Protein AF-A0A971YN07-F1 (afdb_monomer_lite)

Secondary structure (DSSP, 8-state):
--------------------------------EEE-HHHHHHHHHHH-HHHHHHHHHHHHHHHHHHHHHHHHHHHHHHHHHHHHTT-----SSHHHHHHHHHHHHHHHHHHHHHHHHHHHHHHHHHHHHHHHHHHHHHHHHHHHHHHHHHHHHHHHHHHHHHHHHTTSS-HHHHHHHHHHHHHHHHHHHHHHHHHHHHHHHHHHHHT--TT--EEEPPPP-------HHHHHHHHHHH-HHHHHHHHHHHHHHHHHHHHHHHS-TTSHHHHHHHHHHHHHHHHHHHHHHHHHHHHHHHHHHHHHHHHHHHHHHHHHHHHHHT-

pLDDT: mean 87.94, std 18.14, range [26.95, 98.69]

Sequence (323 aa):
MQRSKRFLTVLMLVIFVASVF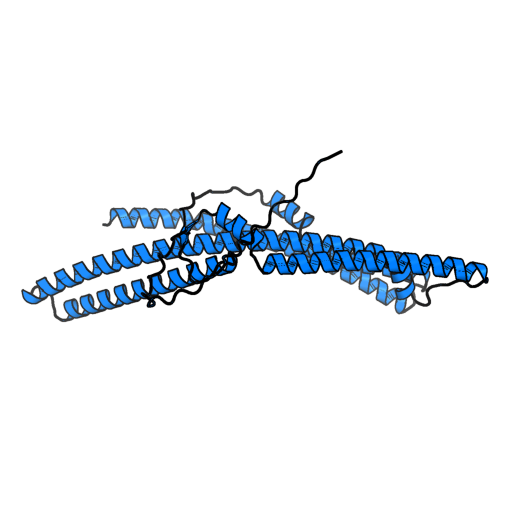PVQAAAAEVEIIELTLEECLELAQENSPRLKLAAVSLDQAKLGLKEAKSGKRKLDEAKEEAKEFGVSIRASSVDEAFLMDHSVWMAEEQLALAQASFDLAGEGVRLAVIMAYQDLLKAEADLAAARAAEAETAELQRVTKAQARVGMASPVQELQADTALAQARAGRLAAESNREAKRLGLLKELGLDLSTEVRLAPLPVEVVEFDLEQLVQDALGKSVEIRAVAFQQEIAARKFDITKRWYPEITYQYKGAEYEALTKELELTDMRIKVETGVRSSYNQLLAALEQLSPAERAVEQAEEAQ

Foldseek 3Di:
DDDDDDDDDPPDDDDDDDDDDDDPPDPPPQPAAEDELVNLLVLLCVQPPLLVVLVVQLVVLVVQLVVLVVVLVVVVVVQVVCVVVVHGDDDPDLVSNCCNVCSNVLSVLSSVLSVLVSVVSSVVLSVQLVVLQVQLVVLVVQLVVLVVQLVVLVVVLVVLVVCVVVVNHDPVSNVVSVVSNVVSVVSNVVSVVSSLVSLQSNCNSSNHDSSRHYDYDDDDDDDDDDDLVVVLVCQLVSPSQLSVLVSQLVSLVVSLVSQVVVDPCPDPSNVVSVVSNVVSVVVSVVSSVVSSVVSVVVVVVVVVVVVVVVVVVVVVVVVVVVD

Structure (mmCIF, N/CA/C/O backbone):
data_AF-A0A971YN07-F1
#
_entry.id   AF-A0A971YN07-F1
#
loop_
_atom_site.group_PDB
_atom_site.id
_atom_site.type_symbol
_atom_site.label_atom_id
_atom_site.label_alt_id
_atom_site.label_comp_id
_atom_site.label_asym_id
_atom_site.label_entity_id
_atom_site.label_seq_id
_atom_site.pdbx_PDB_ins_code
_atom_site.Cartn_x
_atom_site.Cartn_y
_atom_site.Cartn_z
_atom_site.occupancy
_atom_site.B_iso_or_equiv
_atom_site.auth_seq_id
_atom_site.auth_comp_id
_atom_site.auth_asym_id
_atom_site.auth_atom_id
_atom_site.pdbx_PDB_model_num
ATOM 1 N N . MET A 1 1 ? -23.274 -20.816 -34.910 1.00 36.94 1 MET A N 1
ATOM 2 C CA . MET A 1 1 ? -22.491 -20.990 -33.662 1.00 36.94 1 MET A CA 1
ATOM 3 C C . MET A 1 1 ? -22.282 -19.606 -33.058 1.00 36.94 1 MET A C 1
ATOM 5 O O . MET A 1 1 ? -21.382 -18.913 -33.487 1.00 36.94 1 MET A O 1
ATOM 9 N N . GLN A 1 2 ? -23.178 -18.999 -32.279 1.00 37.59 2 GLN A N 1
ATOM 10 C CA . GLN A 1 2 ? -23.883 -19.432 -31.065 1.00 37.59 2 GLN A CA 1
ATOM 11 C C . GLN A 1 2 ? -22.928 -19.790 -29.912 1.00 37.59 2 GLN A C 1
ATOM 13 O O . GLN A 1 2 ? -22.582 -20.952 -29.743 1.00 37.59 2 GLN A O 1
ATOM 18 N N . ARG A 1 3 ? -22.536 -18.793 -29.106 1.00 32.44 3 ARG A N 1
ATOM 19 C CA . ARG A 1 3 ? -23.004 -18.645 -27.713 1.00 32.44 3 ARG A CA 1
ATOM 20 C C . ARG A 1 3 ? -22.491 -17.342 -27.086 1.00 32.44 3 ARG A C 1
ATOM 22 O O . ARG A 1 3 ? -21.305 -17.129 -26.892 1.00 32.44 3 ARG A O 1
ATOM 29 N N . SER A 1 4 ? -23.460 -16.490 -26.786 1.00 33.75 4 SER A N 1
ATOM 30 C CA . SER A 1 4 ? -23.415 -15.279 -25.977 1.00 33.75 4 SER A CA 1
ATOM 31 C C . SER A 1 4 ? -23.275 -15.589 -24.486 1.00 33.75 4 SER A C 1
ATOM 33 O O . SER A 1 4 ? -23.979 -16.472 -23.996 1.00 33.75 4 SER A O 1
ATOM 35 N N . LYS A 1 5 ? -22.528 -14.763 -23.750 1.00 34.97 5 LYS A N 1
ATOM 36 C CA . LYS A 1 5 ? -22.870 -14.378 -22.372 1.00 34.97 5 LYS A CA 1
ATOM 37 C C . LYS A 1 5 ? -22.562 -12.889 -22.199 1.00 34.97 5 LYS A C 1
ATOM 39 O O . LYS A 1 5 ? -21.422 -12.498 -21.999 1.00 34.97 5 LYS A O 1
ATOM 44 N N . ARG A 1 6 ? -23.598 -12.066 -22.376 1.00 34.50 6 ARG A N 1
ATOM 45 C CA . ARG A 1 6 ? -23.640 -10.665 -21.949 1.00 34.50 6 ARG A CA 1
ATOM 46 C C . ARG A 1 6 ? -24.163 -10.692 -20.517 1.00 34.50 6 ARG A C 1
ATOM 48 O O . ARG A 1 6 ? -25.286 -11.152 -20.324 1.00 34.50 6 ARG A O 1
ATOM 55 N N . PHE A 1 7 ? -23.348 -10.292 -19.544 1.00 30.27 7 PHE A N 1
ATOM 56 C CA . PHE A 1 7 ? -23.828 -10.089 -18.180 1.00 30.27 7 PHE A CA 1
ATOM 57 C C . PHE A 1 7 ? -24.471 -8.708 -18.080 1.00 30.27 7 PHE A C 1
ATOM 59 O O . PHE A 1 7 ? -24.011 -7.730 -18.667 1.00 30.27 7 PHE A O 1
ATOM 66 N N . LEU A 1 8 ? -25.632 -8.727 -17.448 1.00 27.73 8 LEU A N 1
ATOM 67 C CA . LEU A 1 8 ? -26.723 -7.784 -17.558 1.00 27.73 8 LEU A CA 1
ATOM 68 C C . LEU A 1 8 ? -26.501 -6.632 -16.574 1.00 27.73 8 LEU A C 1
ATOM 70 O O . LEU A 1 8 ? -26.540 -6.830 -15.366 1.00 27.73 8 LEU A O 1
ATOM 74 N N . THR A 1 9 ? -26.277 -5.432 -17.097 1.00 30.34 9 THR A N 1
ATOM 75 C CA . THR A 1 9 ? -26.323 -4.177 -16.341 1.00 30.34 9 THR A CA 1
ATOM 76 C C . THR A 1 9 ? -27.786 -3.903 -15.995 1.00 30.34 9 THR A C 1
ATOM 78 O O . THR A 1 9 ? -28.583 -3.592 -16.881 1.00 30.34 9 THR A O 1
ATOM 81 N N . VAL A 1 10 ? -28.175 -4.055 -14.729 1.00 30.23 10 VAL A N 1
ATOM 82 C CA . VAL A 1 10 ? -29.516 -3.669 -14.269 1.00 30.23 10 VAL A CA 1
ATOM 83 C C . VAL A 1 10 ? -29.485 -2.181 -13.923 1.00 30.23 10 VAL A C 1
ATOM 85 O O . VAL A 1 10 ? -29.235 -1.779 -12.796 1.00 30.23 10 VAL A O 1
ATOM 88 N N . LEU A 1 11 ? -29.710 -1.358 -14.946 1.00 31.80 11 LEU A N 1
ATOM 89 C CA . LEU A 1 11 ? -30.086 0.046 -14.815 1.00 31.80 11 LEU A CA 1
ATOM 90 C C . LEU A 1 11 ? -31.618 0.094 -14.739 1.00 31.80 11 LEU A C 1
ATOM 92 O O . LEU A 1 11 ? -32.291 0.023 -15.769 1.00 31.80 11 LEU A O 1
ATOM 96 N N . MET A 1 12 ? -32.185 0.156 -13.533 1.00 26.95 12 MET A N 1
ATOM 97 C CA . MET A 1 12 ? -33.636 0.254 -13.365 1.00 26.95 12 MET A CA 1
ATOM 98 C C . MET A 1 12 ? -34.066 1.729 -13.377 1.00 26.95 12 MET A C 1
ATOM 100 O O . MET A 1 12 ? -33.975 2.443 -12.383 1.00 26.95 12 MET A O 1
ATOM 104 N N . LEU A 1 13 ? -34.508 2.183 -14.551 1.00 32.22 13 LEU A N 1
ATOM 105 C CA . LEU A 1 13 ? -35.144 3.477 -14.790 1.00 32.22 13 LEU A CA 1
ATOM 106 C C . LEU A 1 13 ? -36.590 3.441 -14.261 1.00 32.22 13 LEU A C 1
ATOM 108 O O . LEU A 1 13 ? -37.444 2.778 -14.849 1.00 32.22 13 LEU A O 1
ATOM 112 N N . VAL A 1 14 ? -36.873 4.158 -13.171 1.00 31.25 14 VAL A N 1
ATOM 113 C CA . VAL A 1 14 ? -38.237 4.347 -12.649 1.00 31.25 14 VAL A CA 1
ATOM 114 C C . VAL A 1 14 ? -38.811 5.656 -13.194 1.00 31.25 14 VAL A C 1
ATOM 116 O O . VAL A 1 14 ? -38.274 6.738 -12.974 1.00 31.25 14 VAL A O 1
ATOM 119 N N . ILE A 1 15 ? -39.911 5.538 -13.937 1.00 35.84 15 ILE A N 1
ATOM 120 C CA . ILE A 1 15 ? -40.709 6.644 -14.474 1.00 35.84 15 ILE A CA 1
ATOM 121 C C . ILE A 1 15 ? -41.478 7.300 -13.319 1.00 35.84 15 ILE A C 1
ATOM 123 O O . ILE A 1 15 ? -42.304 6.651 -12.680 1.00 35.84 15 ILE A O 1
ATOM 127 N N . PHE A 1 16 ? -41.233 8.589 -13.071 1.00 28.89 16 PHE A N 1
ATOM 128 C CA . PHE A 1 16 ? -41.937 9.375 -12.054 1.00 28.89 16 PHE A CA 1
ATOM 129 C C . PHE A 1 16 ? -43.175 10.046 -12.671 1.00 28.89 16 PHE A C 1
ATOM 131 O O . PHE A 1 16 ? -43.069 11.037 -13.396 1.00 28.89 16 PHE A O 1
ATOM 138 N N . VAL A 1 17 ? -44.361 9.497 -12.398 1.00 32.88 17 VAL A N 1
ATOM 139 C CA . VAL A 1 17 ? -45.634 10.198 -12.613 1.00 32.88 17 VAL A CA 1
ATOM 140 C C . VAL A 1 17 ? -45.849 11.124 -11.419 1.00 32.88 17 VAL A C 1
ATOM 142 O O . VAL A 1 17 ? -45.911 10.680 -10.276 1.00 32.88 17 VAL A O 1
ATOM 145 N N . ALA A 1 18 ? -45.927 12.425 -11.691 1.00 41.94 18 ALA A N 1
ATOM 146 C CA . ALA A 1 18 ? -46.124 13.455 -10.684 1.00 41.94 18 ALA A CA 1
ATOM 147 C C . ALA A 1 18 ? -47.545 13.398 -10.104 1.00 41.94 18 ALA A C 1
ATOM 149 O O . ALA A 1 18 ? -48.509 13.835 -10.731 1.00 41.94 18 ALA A O 1
ATOM 150 N N . SER A 1 19 ? -47.654 12.922 -8.868 1.00 33.12 19 SER A N 1
ATOM 151 C CA . SER A 1 19 ? -48.799 13.173 -7.994 1.00 33.12 19 SER A CA 1
ATOM 152 C C . SER A 1 19 ? -48.290 13.791 -6.697 1.00 33.12 19 SER A C 1
ATOM 154 O O . SER A 1 19 ? -47.552 13.166 -5.939 1.00 33.12 19 SER A O 1
ATOM 156 N N . VAL A 1 20 ? -48.657 15.056 -6.493 1.00 44.28 20 VAL A N 1
ATOM 157 C CA . VAL A 1 20 ? -48.337 15.857 -5.312 1.00 44.28 20 VAL A CA 1
ATOM 158 C C . VAL A 1 20 ? -49.078 15.266 -4.114 1.00 44.28 20 VAL A C 1
ATOM 160 O O . VAL A 1 20 ? -50.284 15.451 -3.976 1.00 44.28 20 VAL A O 1
ATOM 163 N N . PHE A 1 21 ? -48.345 14.566 -3.253 1.00 33.94 21 PHE A N 1
ATOM 164 C CA . PHE A 1 21 ? -48.780 14.192 -1.911 1.00 33.94 21 PHE A CA 1
ATOM 165 C C . PHE A 1 21 ? -47.822 14.810 -0.883 1.00 33.94 21 PHE A C 1
ATOM 167 O O . PHE A 1 21 ? -46.634 14.969 -1.177 1.00 33.94 21 PHE A O 1
ATOM 174 N N . PRO A 1 22 ? -48.327 15.221 0.293 1.00 38.19 22 PRO A N 1
ATOM 175 C CA . PRO A 1 22 ? -47.526 15.890 1.308 1.00 38.19 22 PRO A CA 1
ATOM 176 C C . PRO A 1 22 ? -46.398 14.972 1.783 1.00 38.19 22 PRO A C 1
ATOM 178 O O . PRO A 1 22 ? -46.619 13.800 2.082 1.00 38.19 22 PRO A O 1
ATOM 181 N N . VAL A 1 23 ? -45.186 15.529 1.839 1.00 38.88 23 VAL A N 1
ATOM 182 C CA . VAL A 1 23 ? -43.980 14.870 2.346 1.00 38.88 23 VAL A CA 1
ATOM 183 C C . VAL A 1 23 ? -44.175 14.591 3.834 1.00 38.88 23 VAL A C 1
ATOM 185 O O . VAL A 1 23 ? -43.902 15.428 4.691 1.00 38.88 23 VAL A O 1
ATOM 188 N N . GLN A 1 24 ? -44.670 13.397 4.137 1.00 37.22 24 GLN A N 1
ATOM 189 C CA . GLN A 1 24 ? -44.378 12.737 5.395 1.00 37.22 24 GLN A CA 1
ATOM 190 C C . GLN A 1 24 ? -42.914 12.306 5.278 1.00 37.22 24 GLN A C 1
ATOM 192 O O . GLN A 1 24 ? -42.580 11.508 4.403 1.00 37.22 24 GLN A O 1
ATOM 197 N N . ALA A 1 25 ? -42.032 12.881 6.095 1.00 40.50 25 ALA A N 1
ATOM 198 C CA . ALA A 1 25 ? -40.669 12.391 6.234 1.00 40.50 25 ALA A CA 1
ATOM 199 C C . ALA A 1 25 ? -40.751 10.949 6.753 1.00 40.50 25 ALA A C 1
ATOM 201 O O . ALA A 1 25 ? -40.904 10.714 7.951 1.00 40.50 25 ALA A O 1
ATOM 202 N N . ALA A 1 26 ? -40.741 9.991 5.828 1.00 32.62 26 ALA A N 1
ATOM 203 C CA . ALA A 1 26 ? -40.482 8.607 6.144 1.00 32.62 26 ALA A CA 1
ATOM 204 C C . ALA A 1 26 ? -39.075 8.587 6.739 1.00 32.62 26 ALA A C 1
ATOM 206 O O . ALA A 1 26 ? -38.108 8.936 6.060 1.00 32.62 26 ALA A O 1
ATOM 207 N N . ALA A 1 27 ? -38.976 8.261 8.026 1.00 36.72 27 ALA A N 1
ATOM 208 C CA . ALA A 1 27 ? -37.726 7.781 8.577 1.00 36.72 27 ALA A CA 1
ATOM 209 C C . ALA A 1 27 ? -37.303 6.630 7.664 1.00 36.72 27 ALA A C 1
ATOM 211 O O . ALA A 1 27 ? -38.026 5.639 7.571 1.00 36.72 27 ALA A O 1
ATOM 212 N N . ALA A 1 28 ? -36.226 6.824 6.902 1.00 39.72 28 ALA A N 1
ATOM 213 C CA . ALA A 1 28 ? -35.628 5.739 6.151 1.00 39.72 28 ALA A CA 1
ATOM 214 C C . ALA A 1 28 ? -35.377 4.625 7.169 1.00 39.72 28 ALA A C 1
ATOM 216 O O . ALA A 1 28 ? -34.691 4.861 8.167 1.00 39.72 28 ALA A O 1
ATOM 217 N N . GLU A 1 29 ? -36.020 3.471 6.989 1.00 43.22 29 GLU A N 1
ATOM 218 C CA . GLU A 1 29 ? -35.652 2.274 7.733 1.00 43.22 29 GLU A CA 1
ATOM 219 C C . GLU A 1 29 ? -34.167 2.077 7.459 1.00 43.22 29 GLU A C 1
ATOM 221 O O . GLU A 1 29 ? -33.760 1.849 6.322 1.00 43.22 29 GLU A O 1
ATOM 226 N N . VAL A 1 30 ? -33.349 2.319 8.482 1.00 51.62 30 VAL A N 1
ATOM 227 C CA . VAL A 1 30 ? -31.907 2.159 8.385 1.00 51.62 30 VAL A CA 1
ATOM 228 C C . VAL A 1 30 ? -31.677 0.662 8.242 1.00 51.62 30 VAL A C 1
ATOM 230 O O . VAL A 1 30 ? -31.743 -0.080 9.221 1.00 51.62 30 VAL A O 1
ATOM 233 N N . GLU A 1 31 ? -31.526 0.214 7.000 1.00 61.34 31 GLU A N 1
ATOM 234 C CA . GLU A 1 31 ? -31.268 -1.176 6.658 1.00 61.34 31 GLU A CA 1
ATOM 235 C C . GLU A 1 31 ? -29.887 -1.537 7.217 1.00 61.34 31 GLU A C 1
ATOM 237 O O . GLU A 1 31 ? -28.860 -1.068 6.731 1.00 61.34 31 GLU A O 1
ATOM 242 N N . ILE A 1 32 ? -29.873 -2.290 8.320 1.00 73.69 32 ILE A N 1
ATOM 243 C CA . ILE A 1 32 ? -28.637 -2.759 8.948 1.00 73.69 32 ILE A CA 1
ATOM 244 C C . ILE A 1 32 ? -28.126 -3.916 8.103 1.00 73.69 32 ILE A C 1
ATOM 246 O O . ILE A 1 32 ? -28.747 -4.979 8.070 1.00 73.69 32 ILE A O 1
ATOM 250 N N . ILE A 1 33 ? -26.988 -3.715 7.449 1.00 81.50 33 ILE A N 1
ATOM 251 C CA . ILE A 1 33 ? -26.350 -4.761 6.655 1.00 81.50 33 ILE A CA 1
ATOM 252 C C . ILE A 1 33 ? -25.436 -5.559 7.587 1.00 81.50 33 ILE A C 1
ATOM 254 O O . ILE A 1 33 ? -24.496 -5.011 8.173 1.00 81.50 33 ILE A O 1
ATOM 258 N N . GLU A 1 34 ? -25.729 -6.849 7.758 1.00 83.75 34 GLU A N 1
ATOM 259 C CA . GLU A 1 34 ? -24.798 -7.776 8.400 1.00 83.75 34 GLU A CA 1
ATOM 260 C C . GLU A 1 34 ? -23.727 -8.163 7.382 1.00 83.75 34 GLU A C 1
ATOM 262 O O . GLU A 1 34 ? -24.051 -8.651 6.304 1.00 83.75 34 GLU A O 1
ATOM 267 N N . LEU A 1 35 ? -22.465 -7.890 7.711 1.00 88.56 35 LEU A N 1
ATOM 268 C CA . LEU A 1 35 ? -21.330 -8.129 6.829 1.00 88.56 35 LEU A CA 1
ATOM 269 C C . LEU A 1 35 ? -20.345 -9.093 7.481 1.00 88.56 35 LEU A C 1
ATOM 271 O O . LEU A 1 35 ? -19.888 -8.893 8.610 1.00 88.56 35 LEU A O 1
ATOM 275 N N . THR A 1 36 ? -19.981 -10.120 6.728 1.00 92.62 36 THR A N 1
ATOM 276 C CA . THR A 1 36 ? -18.834 -10.983 7.001 1.00 92.62 36 THR A CA 1
ATOM 277 C C . THR A 1 36 ? -17.549 -10.365 6.451 1.00 92.62 36 THR A C 1
ATOM 279 O O . THR A 1 36 ? -17.576 -9.443 5.628 1.00 92.62 36 THR A O 1
ATOM 282 N N . LEU A 1 37 ? -16.392 -10.880 6.886 1.00 91.19 37 LEU A N 1
ATOM 283 C CA . LEU A 1 37 ? -15.112 -10.438 6.331 1.00 91.19 37 LEU A CA 1
ATOM 284 C C . LEU A 1 37 ? -15.030 -10.713 4.822 1.00 91.19 37 LEU A C 1
ATOM 286 O O . LEU A 1 37 ? -14.529 -9.867 4.089 1.00 91.19 37 LEU A O 1
ATOM 290 N N . GLU A 1 38 ? -15.536 -11.856 4.354 1.00 91.19 38 GLU A N 1
ATOM 291 C CA . GLU A 1 38 ? -15.487 -12.214 2.932 1.00 91.19 38 GLU A CA 1
ATOM 292 C C . GLU A 1 38 ? -16.285 -11.217 2.080 1.00 91.19 38 GLU A C 1
ATOM 294 O O . GLU A 1 38 ? -15.755 -10.660 1.123 1.00 91.19 38 GLU A O 1
ATOM 299 N N . GLU A 1 39 ? -17.508 -10.879 2.496 1.00 92.69 39 GLU A N 1
ATOM 300 C CA . GLU A 1 39 ? -18.337 -9.879 1.806 1.00 92.69 39 GLU A CA 1
ATOM 301 C C . GLU A 1 39 ? -17.685 -8.489 1.818 1.00 92.69 39 GLU A C 1
ATOM 303 O O . GLU A 1 39 ? -17.734 -7.761 0.827 1.00 92.69 39 GLU A O 1
ATOM 308 N N . CYS A 1 40 ? -17.016 -8.119 2.915 1.00 93.00 40 CYS A N 1
ATOM 309 C CA . CYS A 1 40 ? -16.232 -6.886 2.980 1.00 93.00 40 CYS A CA 1
ATOM 310 C C . CYS A 1 40 ? -15.090 -6.879 1.950 1.00 93.00 40 CYS A C 1
ATOM 312 O O . CYS A 1 40 ? -14.840 -5.864 1.297 1.00 93.00 40 CYS A O 1
ATOM 314 N N . LEU A 1 41 ? -14.391 -8.004 1.788 1.00 94.06 41 LEU A N 1
ATOM 315 C CA . LEU A 1 41 ? -13.310 -8.132 0.813 1.00 94.06 41 LEU A CA 1
ATOM 316 C C . LEU A 1 41 ? -13.825 -8.045 -0.627 1.00 94.06 41 LEU A C 1
ATOM 318 O O . LEU A 1 41 ? -13.226 -7.331 -1.434 1.00 94.06 41 LEU A O 1
ATOM 322 N N . GLU A 1 42 ? -14.941 -8.706 -0.935 1.00 93.44 42 GLU A N 1
ATOM 323 C CA . GLU A 1 42 ? -15.589 -8.634 -2.250 1.00 93.44 42 GLU A CA 1
ATOM 324 C C . GLU A 1 42 ? -16.026 -7.198 -2.579 1.00 93.44 42 GLU A C 1
ATOM 326 O O . GLU A 1 42 ? -15.656 -6.650 -3.621 1.00 93.44 42 GLU A O 1
ATOM 331 N N . LEU A 1 43 ? -16.722 -6.532 -1.650 1.00 92.25 43 LEU A N 1
ATOM 332 C CA . LEU A 1 43 ? -17.161 -5.145 -1.823 1.00 92.25 43 LEU A CA 1
ATOM 333 C C . LEU A 1 43 ? -15.986 -4.194 -2.058 1.00 92.25 43 LEU A C 1
ATOM 335 O O . LEU A 1 43 ? -16.043 -3.342 -2.949 1.00 92.25 43 LEU A O 1
ATOM 339 N N . ALA A 1 44 ? -14.904 -4.339 -1.290 1.00 94.00 44 ALA A N 1
ATOM 340 C CA . ALA A 1 44 ? -13.713 -3.522 -1.468 1.00 94.00 44 ALA A CA 1
ATOM 341 C C . ALA A 1 44 ? -13.019 -3.802 -2.807 1.00 94.00 44 ALA A C 1
ATOM 343 O O . ALA A 1 44 ? -12.531 -2.868 -3.447 1.00 94.00 44 ALA A O 1
ATOM 344 N N . GLN A 1 45 ? -12.994 -5.054 -3.270 1.00 91.69 45 GLN A N 1
ATOM 345 C CA . GLN A 1 45 ? -12.408 -5.403 -4.562 1.00 91.69 45 GLN A CA 1
ATOM 346 C C . GLN A 1 45 ? -13.135 -4.712 -5.727 1.00 91.69 45 GLN A C 1
ATOM 348 O O . GLN A 1 45 ? -12.490 -4.239 -6.666 1.00 91.69 45 GLN A O 1
ATOM 353 N N . GLU A 1 46 ? -14.460 -4.596 -5.646 1.00 90.62 46 GLU A N 1
ATOM 354 C CA . GLU A 1 46 ? -15.276 -3.936 -6.669 1.00 90.62 46 GLU A CA 1
ATOM 355 C C . GLU A 1 46 ? -15.241 -2.404 -6.564 1.00 90.62 46 GLU A C 1
ATOM 357 O O . GLU A 1 46 ? -15.165 -1.681 -7.570 1.00 90.62 46 GLU A O 1
ATOM 362 N N . ASN A 1 47 ? -15.287 -1.877 -5.340 1.00 91.94 47 ASN A N 1
ATOM 363 C CA . ASN A 1 47 ? -15.550 -0.460 -5.120 1.00 91.94 47 ASN A CA 1
ATOM 364 C C . ASN A 1 47 ? -14.305 0.379 -4.838 1.00 91.94 47 ASN A C 1
ATOM 366 O O . ASN A 1 47 ? -14.343 1.584 -5.122 1.00 91.94 47 ASN A O 1
ATOM 370 N N . SER A 1 48 ? -13.202 -0.226 -4.380 1.00 91.88 48 SER A N 1
ATOM 371 C CA . SER A 1 48 ? -12.024 0.499 -3.895 1.00 91.88 48 SER A CA 1
ATOM 372 C C . SER A 1 48 ? -11.468 1.488 -4.930 1.00 91.88 48 SER A C 1
ATOM 374 O O . SER A 1 48 ? -11.009 1.094 -6.012 1.00 91.88 48 SER A O 1
ATOM 376 N N . PRO A 1 49 ? -11.415 2.793 -4.597 1.00 89.31 49 PRO A N 1
ATOM 377 C CA . PRO A 1 49 ? -10.771 3.794 -5.443 1.00 89.31 49 PRO A CA 1
ATOM 378 C C . PRO A 1 49 ? -9.288 3.499 -5.693 1.00 89.31 49 PRO A C 1
ATOM 380 O O . PRO A 1 49 ? -8.771 3.818 -6.763 1.00 89.31 49 PRO A O 1
ATOM 383 N N . ARG A 1 50 ? -8.600 2.862 -4.732 1.00 90.31 50 ARG A N 1
ATOM 384 C CA . ARG A 1 50 ? -7.179 2.499 -4.856 1.00 90.31 50 ARG A CA 1
ATOM 385 C C . ARG A 1 50 ? -6.971 1.464 -5.961 1.00 90.31 50 ARG A C 1
ATOM 387 O O . ARG A 1 50 ? -6.079 1.643 -6.786 1.00 90.31 50 ARG A O 1
ATOM 394 N N . LEU A 1 51 ? -7.825 0.441 -6.023 1.00 94.12 51 LEU A N 1
ATOM 395 C CA . LEU A 1 51 ? -7.786 -0.565 -7.089 1.00 94.12 51 LEU A CA 1
ATOM 396 C C . LEU A 1 51 ? -8.153 0.020 -8.451 1.00 94.12 51 LEU A C 1
ATOM 398 O O . LEU A 1 51 ? -7.487 -0.271 -9.441 1.00 94.12 51 LEU A O 1
ATOM 402 N N . LYS A 1 52 ? -9.155 0.904 -8.505 1.00 93.81 52 LYS A N 1
ATOM 403 C CA . LYS A 1 52 ? -9.526 1.612 -9.742 1.00 93.81 52 LYS A CA 1
ATOM 404 C C . LYS A 1 52 ? -8.366 2.456 -10.279 1.00 93.81 52 LYS A C 1
ATOM 406 O O . LYS A 1 52 ? -8.087 2.413 -11.474 1.00 93.81 52 LYS A O 1
ATOM 411 N N . LEU A 1 53 ? -7.648 3.172 -9.411 1.00 94.38 53 LEU A N 1
ATOM 412 C CA . LEU A 1 53 ? -6.444 3.918 -9.797 1.00 94.38 53 LEU A CA 1
ATOM 413 C C . LEU A 1 53 ? -5.323 2.993 -10.287 1.00 94.38 53 LEU A C 1
ATOM 415 O O . LEU A 1 53 ? -4.711 3.271 -11.317 1.00 94.38 53 LEU A O 1
ATOM 419 N N . ALA A 1 54 ? -5.080 1.878 -9.597 1.00 96.06 54 ALA A N 1
ATOM 420 C CA . ALA A 1 54 ? -4.087 0.898 -10.025 1.00 96.06 54 ALA A CA 1
ATOM 421 C C . ALA A 1 54 ? -4.437 0.280 -11.395 1.00 96.06 54 ALA A C 1
ATOM 423 O O . ALA A 1 54 ? -3.553 0.109 -12.235 1.00 96.06 54 ALA A O 1
ATOM 424 N N . ALA A 1 55 ? -5.722 0.011 -11.656 1.00 97.06 55 ALA A N 1
ATOM 425 C CA . ALA A 1 55 ? -6.202 -0.488 -12.945 1.00 97.06 55 ALA A CA 1
ATOM 426 C C . ALA A 1 55 ? -5.945 0.515 -14.081 1.00 97.06 55 ALA A C 1
ATOM 428 O O . ALA A 1 55 ? -5.492 0.124 -15.157 1.00 97.06 55 ALA A O 1
ATOM 429 N N . VAL A 1 56 ? -6.158 1.813 -13.832 1.00 97.94 56 VAL A N 1
ATOM 430 C CA . VAL A 1 56 ? -5.837 2.872 -14.803 1.00 97.94 56 VAL A CA 1
ATOM 431 C C . VAL A 1 56 ? -4.340 2.896 -15.117 1.00 97.94 56 VAL A C 1
ATOM 433 O O . VAL A 1 56 ? -3.974 2.941 -16.291 1.00 97.94 56 VAL A O 1
ATOM 436 N N . SER A 1 57 ? -3.468 2.812 -14.108 1.00 97.00 57 SER A N 1
ATOM 437 C CA . SER A 1 57 ? -2.011 2.752 -14.314 1.00 97.00 57 SER A CA 1
ATOM 438 C C . SER A 1 57 ? -1.586 1.525 -15.131 1.00 97.00 57 SER A C 1
ATOM 440 O O . SER A 1 57 ? -0.728 1.619 -16.012 1.00 97.00 57 SER A O 1
ATOM 442 N N . LEU A 1 58 ? -2.220 0.374 -14.892 1.00 98.44 58 LEU A N 1
ATOM 443 C CA . LEU A 1 58 ? -2.008 -0.837 -15.682 1.00 98.44 58 LEU A CA 1
ATOM 444 C C . LEU A 1 5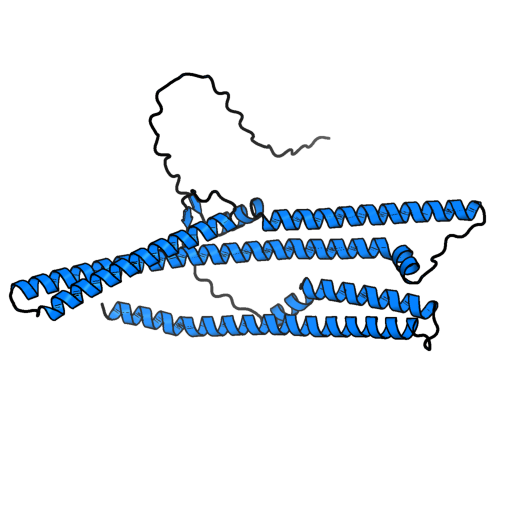8 ? -2.441 -0.642 -17.145 1.00 98.44 58 LEU A C 1
ATOM 446 O O . LEU A 1 58 ? -1.716 -1.020 -18.067 1.00 98.44 58 LEU A O 1
ATOM 450 N N . ASP A 1 59 ? -3.596 -0.025 -17.384 1.00 98.44 59 ASP A N 1
ATOM 451 C CA . ASP A 1 59 ? -4.079 0.252 -18.738 1.00 98.44 59 ASP A CA 1
ATOM 452 C C . ASP A 1 59 ? -3.215 1.284 -19.477 1.00 98.44 59 ASP A C 1
ATOM 454 O O . ASP A 1 59 ? -2.983 1.135 -20.680 1.00 98.44 59 ASP A O 1
ATOM 458 N N . GLN A 1 60 ? -2.657 2.269 -18.768 1.00 98.31 60 GLN A N 1
ATOM 459 C CA . GLN A 1 60 ? -1.649 3.182 -19.315 1.00 98.31 60 GLN A CA 1
ATOM 460 C C . GLN A 1 60 ? -0.392 2.429 -19.762 1.00 98.31 60 GLN A C 1
ATOM 462 O O . GLN A 1 60 ? 0.099 2.667 -20.865 1.00 98.31 60 GLN A O 1
ATOM 467 N N . ALA A 1 61 ? 0.095 1.468 -18.972 1.00 98.44 61 ALA A N 1
ATOM 468 C CA . ALA A 1 61 ? 1.236 0.645 -19.369 1.00 98.44 61 ALA A CA 1
ATOM 469 C C . ALA A 1 61 ? 0.915 -0.245 -20.588 1.00 98.44 61 ALA A C 1
ATOM 471 O O . ALA A 1 61 ? 1.727 -0.361 -21.509 1.00 98.44 61 ALA A O 1
ATOM 472 N N . LYS A 1 62 ? -0.302 -0.810 -20.665 1.00 98.69 62 LYS A N 1
ATOM 473 C CA . LYS A 1 62 ? -0.767 -1.554 -21.855 1.00 98.69 62 LYS A CA 1
ATOM 474 C C . LYS A 1 62 ? -0.813 -0.664 -23.096 1.00 98.69 62 LYS A C 1
ATOM 476 O O . LYS A 1 62 ? -0.482 -1.124 -24.191 1.00 98.69 62 LYS A O 1
ATOM 481 N N . LEU A 1 63 ? -1.259 0.585 -22.950 1.00 98.56 63 LEU A N 1
ATOM 482 C CA . LEU A 1 63 ? -1.262 1.559 -24.038 1.00 98.56 63 LEU A CA 1
ATOM 483 C C . LEU A 1 63 ? 0.169 1.903 -24.466 1.00 98.56 63 LEU A C 1
ATOM 485 O O . LEU A 1 63 ? 0.467 1.802 -25.654 1.00 98.56 63 LEU A O 1
ATOM 489 N N . GLY A 1 64 ? 1.064 2.186 -23.516 1.00 98.25 64 GLY A N 1
ATOM 490 C CA . GLY A 1 64 ? 2.478 2.454 -23.786 1.00 98.25 64 GLY A CA 1
ATOM 491 C C . GLY A 1 64 ? 3.164 1.318 -24.552 1.00 98.25 64 GLY A C 1
ATOM 492 O O . GLY A 1 64 ? 3.909 1.564 -25.499 1.00 98.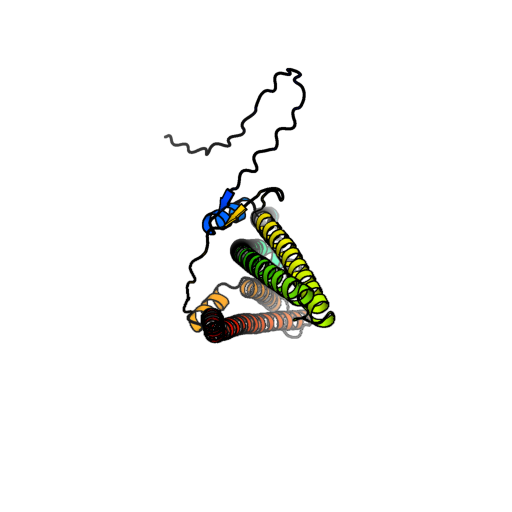25 64 GLY A O 1
ATOM 493 N N . LEU A 1 65 ? 2.833 0.057 -24.250 1.00 98.62 65 LEU A N 1
ATOM 494 C CA . LEU A 1 65 ? 3.309 -1.092 -25.028 1.00 98.62 65 LEU A CA 1
ATOM 495 C C . LEU A 1 65 ? 2.809 -1.084 -26.481 1.00 98.62 65 LEU A C 1
ATOM 497 O O . LEU A 1 65 ? 3.568 -1.389 -27.406 1.00 98.62 65 LEU A O 1
ATOM 501 N N . LYS A 1 66 ? 1.539 -0.737 -26.712 1.00 98.50 66 LYS A N 1
ATOM 502 C CA . LYS A 1 66 ? 0.993 -0.615 -28.075 1.00 98.50 66 LYS A 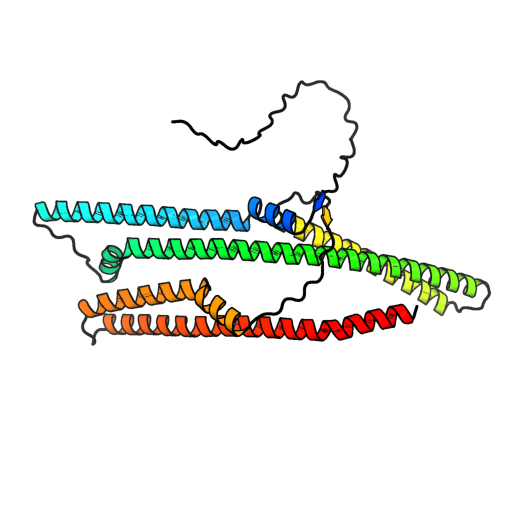CA 1
ATOM 503 C C . LYS A 1 66 ? 1.678 0.513 -28.844 1.00 98.50 66 LYS A C 1
ATOM 505 O O . LYS A 1 66 ? 2.001 0.330 -30.018 1.00 98.50 66 LYS A O 1
ATOM 510 N N . GLU A 1 67 ? 1.922 1.644 -28.190 1.00 98.12 67 GLU A N 1
ATOM 511 C CA . GLU A 1 67 ? 2.632 2.784 -28.771 1.00 98.12 67 GLU A CA 1
ATOM 512 C C . GLU A 1 67 ? 4.074 2.423 -29.128 1.00 98.12 67 GLU A C 1
ATOM 514 O O . GLU A 1 67 ? 4.486 2.665 -30.261 1.00 98.12 67 GLU A O 1
ATOM 519 N N . ALA A 1 68 ? 4.803 1.747 -28.234 1.00 98.06 68 ALA A N 1
ATOM 520 C CA . ALA A 1 68 ? 6.161 1.274 -28.496 1.00 98.06 68 ALA A CA 1
ATOM 521 C C . ALA A 1 68 ? 6.213 0.291 -29.679 1.00 98.06 68 ALA A C 1
ATOM 523 O O . ALA A 1 68 ? 7.039 0.443 -30.579 1.00 98.06 68 ALA A O 1
ATOM 524 N N . LYS A 1 69 ? 5.288 -0.680 -29.741 1.00 98.12 69 LYS A N 1
ATOM 525 C CA . LYS A 1 69 ? 5.193 -1.637 -30.862 1.00 98.12 69 LYS A CA 1
ATOM 526 C C . LYS A 1 69 ? 4.864 -0.945 -32.184 1.00 98.12 69 LYS A C 1
ATOM 528 O O . LYS A 1 69 ? 5.482 -1.241 -33.206 1.00 98.12 69 LYS A O 1
ATOM 533 N N . SER A 1 70 ? 3.924 -0.002 -32.170 1.00 97.88 70 SER A N 1
ATOM 534 C CA . SER A 1 70 ? 3.589 0.803 -33.347 1.00 97.88 70 SER A CA 1
ATOM 535 C C . SER A 1 70 ? 4.761 1.688 -33.782 1.00 97.88 70 SER A C 1
ATOM 537 O O . SER A 1 70 ? 5.024 1.801 -34.977 1.00 97.88 70 SER A O 1
ATOM 539 N N . GLY A 1 71 ? 5.459 2.316 -32.835 1.00 96.56 71 GLY A N 1
ATOM 540 C CA . GLY A 1 71 ? 6.638 3.140 -33.090 1.00 96.56 71 GLY A CA 1
ATOM 541 C C . GLY A 1 71 ? 7.764 2.335 -33.730 1.00 96.56 71 GLY A C 1
ATOM 542 O O . GLY A 1 71 ? 8.285 2.743 -34.765 1.00 96.56 71 GLY A O 1
ATOM 543 N N . LYS A 1 72 ? 8.064 1.146 -33.189 1.00 95.94 72 LYS A N 1
ATOM 544 C CA . LYS A 1 72 ? 9.059 0.230 -33.759 1.00 95.94 72 LYS A CA 1
ATOM 545 C C . LYS A 1 72 ? 8.701 -0.198 -35.182 1.00 95.94 72 LYS A C 1
ATOM 547 O O . LYS A 1 72 ? 9.543 -0.096 -36.063 1.00 95.94 72 LYS A O 1
ATOM 552 N N . ARG A 1 73 ? 7.444 -0.579 -35.439 1.00 96.62 73 ARG A N 1
ATOM 553 C CA . ARG A 1 73 ? 6.995 -0.937 -36.796 1.00 96.62 73 ARG A CA 1
ATOM 554 C C . ARG A 1 73 ? 7.206 0.208 -37.792 1.00 96.62 73 ARG A C 1
ATOM 556 O O . ARG A 1 73 ? 7.766 -0.021 -38.854 1.00 96.62 73 ARG A O 1
ATOM 563 N N . LYS A 1 74 ? 6.801 1.434 -37.437 1.00 96.12 74 LYS A N 1
ATOM 564 C CA . LYS A 1 74 ? 7.003 2.618 -38.292 1.00 96.12 74 LYS A CA 1
ATOM 565 C C . LYS A 1 74 ? 8.484 2.896 -38.551 1.00 96.12 74 LYS A C 1
ATOM 567 O O . LYS A 1 74 ? 8.850 3.301 -39.647 1.00 96.12 74 LYS A O 1
ATOM 572 N N . LEU A 1 75 ? 9.332 2.698 -37.542 1.00 93.62 75 LEU A N 1
ATOM 573 C CA . LEU A 1 75 ? 10.778 2.845 -37.685 1.00 93.62 75 LEU A CA 1
ATOM 574 C C . LEU A 1 75 ? 11.358 1.799 -38.648 1.00 93.62 75 LEU A C 1
ATOM 576 O O . LEU A 1 75 ? 12.214 2.139 -39.460 1.00 93.62 75 LEU A O 1
ATOM 580 N N . ASP A 1 76 ? 10.907 0.549 -38.558 1.00 93.56 76 ASP A N 1
ATOM 581 C CA . ASP A 1 76 ? 11.356 -0.533 -39.438 1.00 93.56 76 ASP A CA 1
ATOM 582 C C . ASP A 1 76 ? 10.888 -0.310 -40.889 1.00 93.56 76 ASP A C 1
ATOM 584 O O . ASP A 1 76 ? 11.688 -0.451 -41.812 1.00 93.56 76 ASP A O 1
ATOM 588 N N . GLU A 1 77 ? 9.644 0.139 -41.093 1.00 95.31 77 GLU A N 1
ATOM 589 C CA . GLU A 1 77 ? 9.120 0.567 -42.403 1.00 95.31 77 GLU A CA 1
ATOM 590 C C . GLU A 1 77 ? 9.972 1.704 -42.996 1.00 95.31 77 GLU A C 1
ATOM 592 O O . GLU A 1 77 ? 10.474 1.589 -44.113 1.00 95.31 77 GLU A O 1
ATOM 597 N N . ALA A 1 78 ? 10.238 2.759 -42.217 1.00 94.12 78 ALA A N 1
ATOM 598 C CA . ALA A 1 78 ? 11.064 3.884 -42.657 1.00 94.12 78 ALA A CA 1
ATOM 599 C C . ALA A 1 78 ? 12.515 3.480 -42.980 1.00 94.12 78 ALA A C 1
ATOM 601 O O . ALA A 1 78 ? 13.138 4.054 -43.874 1.00 94.12 78 ALA A O 1
ATOM 602 N N . LYS A 1 79 ? 13.077 2.501 -42.258 1.00 93.12 79 LYS A N 1
ATOM 603 C CA . LYS A 1 79 ? 14.416 1.958 -42.538 1.00 93.12 79 LYS A CA 1
ATOM 604 C C . LYS A 1 79 ? 14.463 1.226 -43.874 1.00 93.12 79 LYS A C 1
ATOM 606 O O . LYS A 1 79 ? 15.435 1.411 -44.605 1.00 93.12 79 LYS A O 1
ATOM 611 N N . GLU A 1 80 ? 13.460 0.407 -44.183 1.00 94.00 80 GLU A N 1
ATOM 612 C CA . GLU A 1 80 ? 13.397 -0.294 -45.469 1.00 94.00 80 GLU A CA 1
ATOM 613 C C . GLU A 1 80 ? 13.164 0.688 -46.625 1.00 94.00 80 GLU A C 1
ATOM 615 O O . GLU A 1 80 ? 13.903 0.632 -47.605 1.00 94.00 80 GLU A O 1
ATOM 620 N N . GLU A 1 81 ? 12.266 1.668 -46.477 1.00 94.00 81 GLU A N 1
ATOM 621 C CA . GLU A 1 81 ? 12.074 2.728 -47.481 1.00 94.00 81 GLU A CA 1
ATOM 622 C C . GLU A 1 81 ? 13.367 3.519 -47.730 1.00 94.00 81 GLU A C 1
ATOM 624 O O . GLU A 1 81 ? 13.804 3.673 -48.869 1.00 94.00 81 GLU A O 1
ATOM 629 N N . ALA A 1 82 ? 14.043 3.988 -46.675 1.00 93.19 82 ALA A N 1
ATOM 630 C CA . ALA A 1 82 ? 15.297 4.729 -46.817 1.00 93.19 82 ALA A CA 1
ATOM 631 C C . ALA A 1 82 ? 16.371 3.909 -47.553 1.00 93.19 82 ALA A C 1
ATOM 633 O O . ALA A 1 82 ? 17.115 4.444 -48.381 1.00 93.19 82 ALA A O 1
ATOM 634 N N . LYS A 1 83 ? 16.422 2.600 -47.285 1.00 93.56 83 LYS A N 1
ATOM 635 C CA . LYS A 1 83 ? 17.368 1.666 -47.897 1.00 93.56 83 LYS A CA 1
ATOM 636 C C . LYS A 1 83 ? 17.116 1.480 -49.394 1.00 93.56 83 LYS A C 1
ATOM 638 O O . LYS A 1 83 ? 18.095 1.360 -50.131 1.00 93.56 83 LYS A O 1
ATOM 643 N N . GLU A 1 84 ? 15.865 1.527 -49.859 1.00 93.38 84 GLU A N 1
ATOM 644 C CA . GLU A 1 84 ? 15.540 1.543 -51.297 1.00 93.38 84 GLU A CA 1
ATOM 645 C C . GLU A 1 84 ? 16.139 2.766 -52.012 1.00 93.38 84 GLU A C 1
ATOM 647 O O . GLU A 1 84 ? 16.579 2.665 -53.157 1.00 93.38 84 GLU A O 1
ATOM 652 N N . PHE A 1 85 ? 16.255 3.898 -51.314 1.00 93.50 85 PHE A N 1
ATOM 653 C CA . PHE A 1 85 ? 16.925 5.108 -51.806 1.00 93.50 85 PHE A CA 1
ATOM 654 C C . PHE A 1 85 ? 18.439 5.144 -51.523 1.00 93.50 85 PHE A C 1
ATOM 656 O O . PHE A 1 85 ? 19.086 6.170 -51.733 1.00 93.50 85 PHE A O 1
ATOM 663 N N . GLY A 1 86 ? 19.032 4.043 -51.046 1.00 92.62 86 GLY A N 1
ATOM 664 C CA . GLY A 1 86 ? 20.460 3.960 -50.719 1.00 92.62 86 GLY A CA 1
ATOM 665 C C . GLY A 1 86 ? 20.868 4.715 -49.446 1.00 92.62 86 GLY A C 1
ATOM 666 O O . GLY A 1 86 ? 22.060 4.914 -49.208 1.00 92.62 86 GLY A O 1
ATOM 667 N N . VAL A 1 87 ? 19.906 5.130 -48.618 1.00 93.38 87 VAL A N 1
ATOM 668 C CA . VAL A 1 87 ? 20.129 5.832 -47.347 1.00 93.38 87 VAL A CA 1
ATOM 669 C C . VAL A 1 87 ? 19.958 4.853 -46.185 1.00 93.38 87 VAL A C 1
ATOM 671 O O . VAL A 1 87 ? 18.994 4.100 -46.123 1.00 93.38 87 VAL A O 1
ATOM 674 N N . SER A 1 88 ? 20.877 4.860 -45.216 1.00 87.62 88 SER A N 1
ATOM 675 C CA . SER A 1 88 ? 20.734 4.052 -43.997 1.00 87.62 88 SER A CA 1
ATOM 676 C C . SER A 1 88 ? 20.388 4.923 -42.794 1.00 87.62 88 SER A C 1
ATOM 678 O O . SER A 1 88 ? 21.192 5.776 -42.416 1.00 87.62 88 SER A O 1
ATOM 680 N N . ILE A 1 89 ? 19.253 4.657 -42.147 1.00 88.69 89 ILE A N 1
ATOM 681 C CA . ILE A 1 89 ? 18.915 5.255 -40.849 1.00 88.69 89 ILE A CA 1
ATOM 682 C C . ILE A 1 89 ? 19.714 4.530 -39.763 1.00 88.69 89 ILE A C 1
ATOM 684 O O . ILE A 1 89 ? 19.597 3.314 -39.596 1.00 88.69 89 ILE A O 1
ATOM 688 N N . ARG A 1 90 ? 20.540 5.275 -39.028 1.00 87.00 90 ARG A N 1
ATOM 689 C CA . ARG A 1 90 ? 21.348 4.771 -37.912 1.00 87.00 90 ARG A CA 1
ATOM 690 C C . ARG A 1 90 ? 21.225 5.718 -36.731 1.00 87.00 90 ARG A C 1
ATOM 692 O O . ARG A 1 90 ? 21.066 6.918 -36.933 1.00 87.00 90 ARG A O 1
ATOM 699 N N . ALA A 1 91 ? 21.346 5.166 -35.531 1.00 92.12 91 ALA A N 1
ATOM 700 C CA . ALA A 1 91 ? 21.414 5.958 -34.317 1.00 92.12 91 ALA A CA 1
ATOM 701 C C . ALA A 1 91 ? 22.606 6.925 -34.352 1.00 92.12 91 ALA A C 1
ATOM 703 O O . ALA A 1 91 ? 23.694 6.574 -34.815 1.00 92.12 91 ALA A O 1
ATOM 704 N N . SER A 1 92 ? 22.394 8.124 -33.823 1.00 92.81 92 SER A N 1
ATOM 705 C CA . SER A 1 92 ? 23.396 9.181 -33.670 1.00 92.81 92 SER A CA 1
ATOM 706 C C . SER A 1 92 ? 24.027 9.214 -32.273 1.00 92.81 92 SER A C 1
ATOM 708 O O . SER A 1 92 ? 25.068 9.840 -32.078 1.00 92.81 92 SER A O 1
ATOM 710 N N . SER A 1 93 ? 23.435 8.511 -31.305 1.00 94.81 93 SER A N 1
ATOM 711 C CA . SER A 1 93 ? 23.909 8.416 -29.923 1.00 94.81 93 SER A CA 1
ATOM 712 C C . SER A 1 93 ? 23.644 7.030 -29.328 1.00 94.81 93 SER A C 1
ATOM 714 O O . SER A 1 93 ? 22.831 6.262 -29.847 1.00 94.81 93 SER A O 1
ATOM 716 N N . VAL A 1 94 ? 24.303 6.721 -28.206 1.00 94.56 94 VAL A N 1
ATOM 717 C CA . VAL A 1 94 ? 24.047 5.488 -27.444 1.00 94.56 94 VAL A CA 1
ATOM 718 C C . VAL A 1 94 ? 22.602 5.426 -26.954 1.00 94.56 94 VAL A C 1
ATOM 720 O O . VAL A 1 94 ? 21.988 4.367 -27.035 1.00 94.56 94 VAL A O 1
ATOM 723 N N . ASP A 1 95 ? 22.038 6.544 -26.490 1.00 95.00 95 ASP A N 1
ATOM 724 C CA . ASP A 1 95 ? 20.650 6.579 -26.020 1.00 95.00 95 ASP A CA 1
ATOM 725 C C . ASP A 1 95 ? 19.658 6.322 -27.155 1.00 95.00 95 ASP A C 1
ATOM 727 O O . ASP A 1 95 ? 18.702 5.568 -26.980 1.00 95.00 95 ASP A O 1
ATOM 731 N N . GLU A 1 96 ? 19.898 6.894 -28.337 1.00 94.81 96 GLU A N 1
ATOM 732 C CA . GLU A 1 96 ? 19.070 6.624 -29.512 1.00 94.81 96 GLU A CA 1
ATOM 733 C C . GLU A 1 96 ? 19.196 5.157 -29.943 1.00 94.81 96 GLU A C 1
ATOM 735 O O . GLU A 1 96 ? 18.181 4.500 -30.166 1.00 94.81 96 GLU A O 1
ATOM 740 N N . ALA A 1 97 ? 20.417 4.610 -29.978 1.00 95.31 97 ALA A N 1
ATOM 741 C CA . ALA A 1 97 ? 20.651 3.199 -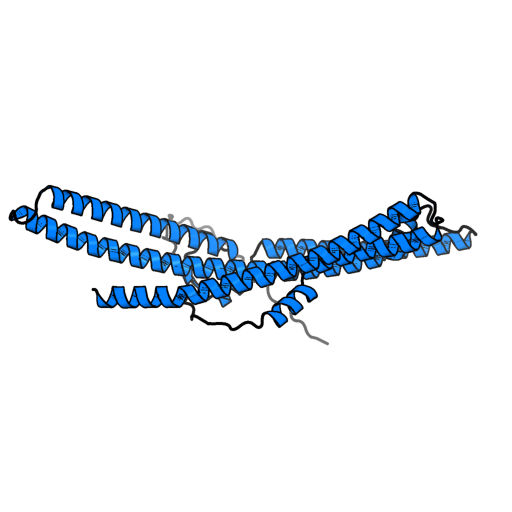30.288 1.00 95.31 97 ALA A CA 1
ATOM 742 C C . ALA A 1 97 ? 19.919 2.281 -29.301 1.00 95.31 97 ALA A C 1
ATOM 744 O O . ALA A 1 97 ? 19.235 1.340 -29.705 1.00 95.31 97 ALA A O 1
ATOM 745 N N . PHE A 1 98 ? 20.000 2.596 -28.007 1.00 96.81 98 PHE A N 1
ATOM 746 C CA . PHE A 1 98 ? 19.289 1.873 -26.966 1.00 96.81 98 PHE A CA 1
ATOM 747 C C . PHE A 1 98 ? 17.775 1.917 -27.191 1.00 96.81 98 PHE A C 1
ATOM 749 O O . PHE A 1 98 ? 17.145 0.865 -27.242 1.00 96.81 98 PHE A O 1
ATOM 756 N N . LEU A 1 99 ? 17.184 3.100 -27.387 1.00 95.06 99 LEU A N 1
ATOM 757 C CA . LEU A 1 99 ? 15.741 3.246 -27.606 1.00 95.06 99 LEU A CA 1
ATOM 758 C C . LEU A 1 99 ? 15.261 2.521 -28.872 1.00 95.06 99 LEU A C 1
ATOM 760 O O . LEU A 1 99 ? 14.217 1.864 -28.843 1.00 95.06 99 LEU A O 1
ATOM 764 N N . MET A 1 100 ? 16.017 2.600 -29.969 1.00 93.12 100 MET A N 1
ATOM 765 C CA . MET A 1 100 ? 15.685 1.908 -31.219 1.00 93.12 100 MET A CA 1
ATOM 766 C C . MET A 1 100 ? 15.615 0.388 -31.026 1.00 93.12 100 MET A C 1
ATOM 768 O O . MET A 1 100 ? 14.677 -0.248 -31.510 1.00 93.12 100 MET A O 1
ATOM 772 N N . ASP A 1 101 ? 16.564 -0.184 -30.285 1.00 93.00 101 ASP A N 1
ATOM 773 C CA . ASP A 1 101 ? 16.661 -1.634 -30.109 1.00 93.00 101 ASP A CA 1
ATOM 774 C C . ASP A 1 101 ? 15.748 -2.156 -28.983 1.00 93.00 101 ASP A C 1
ATOM 776 O O . ASP A 1 101 ? 15.194 -3.255 -29.086 1.00 93.00 101 ASP A O 1
ATOM 780 N N . HIS A 1 102 ? 15.542 -1.356 -27.932 1.00 97.00 102 HIS A N 1
ATOM 781 C CA . HIS A 1 102 ? 14.985 -1.806 -26.653 1.00 97.00 102 HIS A CA 1
ATOM 782 C C . HIS A 1 102 ? 13.649 -1.166 -26.256 1.00 97.00 102 HIS A C 1
ATOM 784 O O . HIS A 1 102 ? 13.070 -1.589 -25.260 1.00 97.00 102 HIS A O 1
ATOM 790 N N . SER A 1 103 ? 13.107 -0.201 -27.008 1.00 96.62 103 SER A N 1
ATOM 791 C CA . SER A 1 103 ? 11.843 0.484 -26.653 1.00 96.62 103 SER A CA 1
ATOM 792 C C . SER A 1 103 ? 10.658 -0.458 -26.409 1.00 96.62 103 SER A C 1
ATOM 794 O O . SER A 1 103 ? 9.879 -0.237 -25.485 1.00 96.62 103 SER A O 1
ATOM 796 N N . VAL A 1 104 ? 10.517 -1.523 -27.205 1.00 98.19 104 VAL A N 1
ATOM 797 C CA . VAL A 1 104 ? 9.442 -2.510 -27.006 1.00 98.19 104 VAL A CA 1
ATOM 798 C C . VAL A 1 104 ? 9.674 -3.334 -25.744 1.00 98.19 104 VAL A C 1
ATOM 800 O O . VAL A 1 104 ? 8.749 -3.463 -24.955 1.00 98.19 104 VAL A O 1
ATOM 803 N N . TRP A 1 105 ? 10.897 -3.825 -25.524 1.00 98.12 105 TRP A N 1
ATOM 804 C CA . TRP A 1 105 ? 11.251 -4.564 -24.306 1.00 98.12 105 TRP A CA 1
ATOM 805 C C . TRP A 1 105 ? 11.013 -3.712 -23.052 1.00 98.12 105 TRP A C 1
ATOM 807 O O . TRP A 1 105 ? 10.361 -4.164 -22.120 1.00 98.12 105 TRP A O 1
ATOM 817 N N . MET A 1 106 ? 11.433 -2.444 -23.075 1.00 98.19 106 MET A N 1
ATOM 818 C CA . MET A 1 106 ? 11.176 -1.487 -21.997 1.00 98.19 106 MET A CA 1
ATOM 819 C C . MET A 1 106 ? 9.688 -1.382 -21.660 1.00 98.19 106 MET A C 1
ATOM 821 O O . MET A 1 106 ? 9.306 -1.379 -20.493 1.00 98.19 106 MET A O 1
ATOM 825 N N . ALA A 1 107 ? 8.840 -1.287 -22.684 1.00 98.50 107 ALA A N 1
ATOM 826 C CA . ALA A 1 107 ? 7.402 -1.186 -22.489 1.00 98.50 107 ALA A CA 1
ATOM 827 C C . ALA A 1 107 ? 6.770 -2.512 -22.021 1.00 98.50 107 ALA A C 1
ATOM 829 O O . ALA A 1 107 ? 5.767 -2.487 -21.311 1.00 98.50 107 ALA A O 1
ATOM 830 N N . GLU A 1 108 ? 7.344 -3.662 -22.393 1.00 98.44 108 GLU A N 1
ATOM 831 C CA . GLU A 1 108 ? 6.928 -4.984 -21.900 1.00 98.44 108 GLU A CA 1
ATOM 832 C C . GLU A 1 108 ? 7.253 -5.146 -20.411 1.00 98.44 108 GLU A C 1
ATOM 834 O O . GLU A 1 108 ? 6.364 -5.494 -19.634 1.00 98.44 108 GLU A O 1
ATOM 839 N N . GLU A 1 109 ? 8.470 -4.797 -19.992 1.00 98.19 109 GLU A N 1
ATOM 840 C CA . GLU A 1 109 ? 8.874 -4.811 -18.581 1.00 98.19 109 GLU A CA 1
ATOM 841 C C . GLU A 1 109 ? 8.080 -3.799 -17.746 1.00 98.19 109 GLU A C 1
ATOM 843 O O . GLU A 1 109 ? 7.612 -4.116 -16.652 1.00 98.19 109 GLU A O 1
ATOM 848 N N . GLN A 1 110 ? 7.830 -2.598 -18.278 1.00 97.75 110 GLN A N 1
ATOM 849 C CA . GLN A 1 110 ? 7.001 -1.602 -17.596 1.00 97.75 110 GLN A CA 1
ATOM 850 C C . GLN A 1 110 ? 5.555 -2.086 -17.409 1.00 97.75 110 GLN A C 1
ATOM 852 O O . GLN A 1 110 ? 4.945 -1.806 -16.375 1.00 97.75 110 GLN A O 1
ATOM 857 N N . LEU A 1 111 ? 5.003 -2.832 -18.374 1.00 98.50 111 LEU A N 1
ATOM 858 C CA . LEU A 1 111 ? 3.700 -3.482 -18.233 1.00 98.50 111 LEU A CA 1
ATOM 859 C C . LEU A 1 111 ? 3.735 -4.594 -17.178 1.00 98.50 111 LEU A C 1
ATOM 861 O O . LEU A 1 111 ? 2.827 -4.670 -16.352 1.00 98.50 111 LEU A O 1
ATOM 865 N N . ALA A 1 112 ? 4.775 -5.428 -17.171 1.00 97.56 112 ALA A N 1
ATOM 866 C CA . ALA A 1 112 ? 4.940 -6.477 -16.167 1.00 97.56 112 ALA A CA 1
ATOM 867 C C . ALA A 1 112 ? 5.079 -5.902 -14.745 1.00 97.56 112 ALA A C 1
ATOM 869 O O . ALA A 1 112 ? 4.529 -6.460 -13.791 1.00 97.56 112 ALA A O 1
ATOM 870 N N . LEU A 1 113 ? 5.771 -4.769 -14.595 1.00 97.69 113 LEU A N 1
ATOM 871 C CA . LEU A 1 113 ? 5.876 -4.048 -13.330 1.00 97.69 113 LEU A CA 1
ATOM 872 C C . LEU A 1 113 ? 4.534 -3.430 -12.918 1.00 97.69 113 LEU A C 1
ATOM 874 O O . LEU A 1 113 ? 4.137 -3.559 -11.761 1.00 97.69 113 LEU A O 1
ATOM 878 N N . ALA A 1 114 ? 3.810 -2.816 -13.860 1.00 98.00 114 ALA A N 1
ATOM 879 C CA . ALA A 1 114 ? 2.485 -2.257 -13.602 1.00 98.00 114 ALA A CA 1
ATOM 880 C C . ALA A 1 114 ? 1.469 -3.335 -13.189 1.00 98.00 114 ALA A C 1
ATOM 882 O O . ALA A 1 114 ? 0.659 -3.089 -12.299 1.00 98.00 114 ALA A O 1
ATOM 883 N N . GLN A 1 115 ? 1.541 -4.536 -13.775 1.00 97.88 115 GLN A N 1
ATOM 884 C CA . GLN A 1 115 ? 0.720 -5.676 -13.357 1.00 97.88 115 GLN A CA 1
ATOM 885 C C . GLN A 1 115 ? 1.049 -6.093 -11.922 1.00 97.88 115 GLN A C 1
ATOM 887 O O . GLN A 1 115 ? 0.149 -6.190 -11.098 1.00 97.88 115 GLN A O 1
ATOM 892 N N . ALA A 1 116 ? 2.332 -6.254 -11.592 1.00 96.56 116 ALA A N 1
ATOM 893 C CA . ALA A 1 116 ? 2.731 -6.615 -10.233 1.00 96.56 116 ALA A CA 1
ATOM 894 C C . ALA A 1 116 ? 2.348 -5.535 -9.203 1.00 96.56 116 ALA A C 1
ATOM 896 O O . ALA A 1 116 ? 1.948 -5.855 -8.089 1.00 96.56 116 ALA A O 1
ATOM 897 N N . SER A 1 117 ? 2.416 -4.253 -9.580 1.00 96.69 117 SER A N 1
ATOM 898 C CA . SER A 1 117 ? 1.921 -3.147 -8.749 1.00 96.69 117 SER A CA 1
ATOM 899 C C . SER A 1 117 ? 0.400 -3.165 -8.577 1.00 96.69 117 SER A C 1
ATOM 901 O O . SER A 1 117 ? -0.086 -2.812 -7.506 1.00 96.69 117 SER A O 1
ATOM 903 N N . PHE A 1 118 ? -0.357 -3.572 -9.601 1.00 97.44 118 PHE A N 1
ATOM 904 C CA . PHE A 1 118 ? -1.805 -3.764 -9.496 1.00 97.44 118 PHE A CA 1
ATOM 905 C C . PHE A 1 118 ? -2.147 -4.899 -8.525 1.00 97.44 118 PHE A C 1
ATOM 907 O O . PHE A 1 118 ? -2.974 -4.706 -7.635 1.00 97.44 118 PHE A O 1
ATOM 914 N N . ASP A 1 119 ? -1.457 -6.034 -8.639 1.00 95.81 119 ASP A N 1
ATOM 915 C CA . ASP A 1 119 ? -1.651 -7.180 -7.748 1.00 95.81 119 ASP A CA 1
ATOM 916 C C . ASP A 1 119 ? -1.307 -6.802 -6.291 1.00 95.81 119 ASP A C 1
ATOM 918 O O . ASP A 1 119 ? -2.103 -7.032 -5.380 1.00 95.81 119 ASP A O 1
ATOM 922 N N . LEU A 1 120 ? -0.181 -6.106 -6.073 1.00 95.50 120 LEU A N 1
ATOM 923 C CA . LEU A 1 120 ? 0.217 -5.586 -4.757 1.00 95.50 120 LEU A CA 1
ATOM 924 C C . LEU A 1 120 ? -0.797 -4.579 -4.189 1.00 95.50 120 LEU A C 1
ATOM 926 O O . LEU A 1 120 ? -1.050 -4.564 -2.984 1.00 95.50 120 LEU A O 1
ATOM 930 N N . ALA A 1 121 ? -1.398 -3.737 -5.034 1.00 96.19 121 ALA A N 1
ATOM 931 C CA . ALA A 1 121 ? -2.460 -2.834 -4.602 1.00 96.19 121 ALA A CA 1
ATOM 932 C C . ALA A 1 121 ? -3.701 -3.606 -4.122 1.00 96.19 121 ALA A C 1
ATOM 934 O O . ALA A 1 121 ? -4.331 -3.176 -3.156 1.00 96.19 121 ALA A O 1
ATOM 935 N N . GLY A 1 122 ? -4.021 -4.743 -4.748 1.00 96.00 122 GLY A N 1
ATOM 936 C CA . GLY A 1 122 ? -5.086 -5.648 -4.309 1.00 96.00 122 GLY A CA 1
ATOM 937 C C . GLY A 1 122 ? -4.821 -6.251 -2.936 1.00 96.00 122 GLY A C 1
ATOM 938 O O . GLY A 1 122 ? -5.662 -6.116 -2.048 1.00 96.00 122 GLY A O 1
ATOM 939 N N . GLU A 1 123 ? -3.631 -6.812 -2.722 1.00 94.94 123 GLU A N 1
ATOM 940 C CA . GLU A 1 123 ? -3.216 -7.317 -1.404 1.00 94.94 123 GLU A CA 1
ATOM 941 C C . GLU A 1 123 ? -3.235 -6.209 -0.337 1.00 94.94 123 GLU A C 1
ATOM 943 O O . GLU A 1 123 ? -3.701 -6.407 0.786 1.00 94.94 123 GLU A O 1
ATOM 948 N N . GLY A 1 124 ? -2.806 -4.996 -0.700 1.00 95.38 124 GLY A N 1
ATOM 949 C CA . GLY A 1 124 ? -2.845 -3.834 0.187 1.00 95.38 124 GLY A CA 1
ATOM 950 C C . GLY A 1 124 ? -4.263 -3.393 0.570 1.00 95.38 124 GLY A C 1
ATOM 951 O O . GLY A 1 124 ? -4.480 -2.974 1.707 1.00 95.38 124 GLY A O 1
ATOM 952 N N . VAL A 1 125 ? -5.232 -3.485 -0.348 1.00 95.94 125 VAL A N 1
ATOM 953 C CA . VAL A 1 125 ? -6.653 -3.234 -0.043 1.00 95.94 125 VAL A CA 1
ATOM 954 C C . VAL A 1 125 ? -7.212 -4.343 0.844 1.00 95.94 125 VAL A C 1
ATOM 956 O O . VAL A 1 125 ? -7.848 -4.035 1.849 1.00 95.94 125 VAL A O 1
ATOM 959 N N . ARG A 1 126 ? -6.911 -5.612 0.543 1.00 95.81 126 ARG A N 1
ATOM 960 C CA . ARG A 1 126 ? -7.316 -6.759 1.369 1.00 95.81 126 ARG A CA 1
ATOM 961 C C . ARG A 1 126 ? -6.861 -6.592 2.819 1.00 95.81 126 ARG A C 1
ATOM 963 O O . ARG A 1 126 ? -7.672 -6.708 3.736 1.00 95.81 126 ARG A O 1
ATOM 970 N N . LEU A 1 127 ? -5.585 -6.269 3.029 1.00 94.19 127 LEU A N 1
ATOM 971 C CA . LEU A 1 127 ? -5.032 -6.037 4.363 1.00 94.19 127 LEU A CA 1
ATOM 972 C C . LEU A 1 127 ? -5.716 -4.859 5.073 1.00 94.19 127 LEU A C 1
ATOM 974 O O . LEU A 1 127 ? -6.075 -4.982 6.241 1.00 94.19 127 LEU A O 1
ATOM 978 N N . ALA A 1 128 ? -5.931 -3.738 4.376 1.00 95.69 128 ALA A N 1
ATOM 979 C CA . ALA A 1 128 ? -6.588 -2.565 4.954 1.00 95.69 128 ALA A CA 1
ATOM 980 C C . ALA A 1 128 ? -8.021 -2.868 5.423 1.00 95.69 128 ALA A C 1
ATOM 982 O O . ALA A 1 128 ? -8.411 -2.439 6.508 1.00 95.69 128 ALA A O 1
ATOM 983 N N . VAL A 1 129 ? -8.777 -3.651 4.648 1.00 95.88 129 VAL A N 1
ATOM 984 C CA . VAL A 1 129 ? -10.133 -4.084 5.014 1.00 95.88 129 VAL A CA 1
ATOM 985 C C . VAL A 1 129 ? -10.105 -5.005 6.228 1.00 95.88 129 VAL A C 1
ATOM 987 O O . VAL A 1 129 ? -10.864 -4.772 7.163 1.00 95.88 129 VAL A O 1
ATOM 990 N N . ILE A 1 130 ? -9.208 -5.998 6.263 1.00 94.38 130 ILE A N 1
ATOM 991 C CA . ILE A 1 130 ? -9.053 -6.894 7.424 1.00 94.38 130 ILE A CA 1
ATOM 992 C C . ILE A 1 130 ? -8.753 -6.085 8.690 1.00 94.38 130 ILE A C 1
ATOM 994 O O . ILE A 1 130 ? -9.400 -6.285 9.718 1.00 94.38 130 ILE A O 1
ATOM 998 N N . MET A 1 131 ? -7.813 -5.139 8.612 1.00 94.62 131 MET A N 1
ATOM 999 C CA . MET A 1 131 ? -7.467 -4.272 9.739 1.00 94.62 131 MET A CA 1
ATOM 1000 C C . MET A 1 131 ? -8.653 -3.408 10.179 1.00 94.62 131 MET A C 1
ATOM 1002 O O . MET A 1 131 ? -8.950 -3.350 11.367 1.00 94.62 131 MET A O 1
ATOM 1006 N N . ALA A 1 132 ? -9.359 -2.764 9.243 1.00 95.88 132 ALA A N 1
ATOM 1007 C CA . ALA A 1 132 ? -10.517 -1.926 9.556 1.00 95.88 132 ALA A CA 1
ATOM 1008 C C . ALA A 1 132 ? -11.676 -2.734 10.167 1.00 95.88 132 ALA A C 1
ATOM 1010 O O . ALA A 1 132 ? -12.347 -2.261 11.084 1.00 95.88 132 ALA A O 1
ATOM 1011 N N . TYR A 1 133 ? -11.880 -3.963 9.688 1.00 95.62 133 TYR A N 1
ATOM 1012 C CA . TYR A 1 133 ? -12.868 -4.898 10.214 1.00 95.62 133 TYR A CA 1
ATOM 1013 C C . TYR A 1 133 ? -12.552 -5.268 11.669 1.00 95.62 133 TYR A C 1
ATOM 1015 O O . TYR A 1 133 ? -13.404 -5.141 12.550 1.00 95.62 133 TYR A O 1
ATOM 1023 N N . GLN A 1 134 ? -11.312 -5.687 11.941 1.00 93.50 134 GLN A N 1
ATOM 1024 C CA . GLN A 1 134 ? -10.866 -6.035 13.293 1.00 93.50 134 GLN A CA 1
ATOM 1025 C C . GLN A 1 134 ? -10.890 -4.827 14.237 1.00 93.50 134 GLN A C 1
ATOM 1027 O O . GLN A 1 134 ? -11.315 -4.951 15.385 1.00 93.50 134 GLN A O 1
ATOM 1032 N N . ASP A 1 135 ? -10.496 -3.649 13.752 1.00 95.75 135 ASP A N 1
ATOM 1033 C CA . ASP A 1 135 ? -10.555 -2.399 14.508 1.00 95.75 135 ASP A CA 1
ATOM 1034 C C . ASP A 1 135 ? -11.989 -2.042 14.928 1.00 95.75 135 ASP A C 1
ATOM 1036 O O . ASP A 1 135 ? -12.195 -1.569 16.048 1.00 95.75 135 ASP A O 1
ATOM 1040 N N . LEU A 1 136 ? -12.980 -2.255 14.052 1.00 96.38 136 LEU A N 1
ATOM 1041 C CA . LEU A 1 136 ? -14.384 -2.015 14.385 1.00 96.38 136 LEU A CA 1
ATOM 1042 C C . LEU A 1 136 ? -14.894 -3.028 15.413 1.00 96.38 136 LEU A C 1
ATOM 1044 O O . LEU A 1 136 ? -15.471 -2.606 16.413 1.00 96.38 136 LEU A O 1
ATOM 1048 N N . LEU A 1 137 ? -14.621 -4.326 15.230 1.00 94.81 137 LEU A N 1
ATOM 1049 C CA . LEU A 1 137 ? -14.971 -5.349 16.225 1.00 94.81 137 LEU A CA 1
ATOM 1050 C C . LEU A 1 137 ? -14.386 -5.019 17.605 1.00 94.81 137 LEU A C 1
ATOM 1052 O O . LEU A 1 137 ? -15.085 -5.086 18.618 1.00 94.81 137 LEU A O 1
ATOM 1056 N N . LYS A 1 138 ? -13.113 -4.613 17.650 1.00 94.69 138 LYS A N 1
ATOM 1057 C CA . LYS A 1 138 ? -12.455 -4.202 18.891 1.00 94.69 138 LYS A CA 1
ATOM 1058 C C . LYS A 1 138 ? -13.124 -2.975 19.506 1.00 94.69 138 LYS A C 1
ATOM 1060 O O . LYS A 1 138 ? -13.407 -2.977 20.698 1.00 94.69 138 LYS A O 1
ATOM 1065 N N . ALA A 1 139 ? -13.424 -1.948 18.712 1.00 97.06 139 ALA A N 1
ATOM 1066 C CA . ALA A 1 139 ? -14.082 -0.746 19.216 1.00 97.06 139 ALA A CA 1
ATOM 1067 C C . ALA A 1 139 ? -15.512 -1.015 19.725 1.00 97.06 139 ALA A C 1
ATOM 1069 O O . ALA A 1 139 ? -15.974 -0.347 20.651 1.00 97.06 139 ALA A O 1
ATOM 1070 N N . GLU A 1 140 ? -16.214 -1.995 19.152 1.00 95.62 140 GLU A N 1
ATOM 1071 C CA . GLU A 1 140 ? -17.513 -2.457 19.650 1.00 95.62 140 GLU A CA 1
ATOM 1072 C C . GLU A 1 140 ? -17.383 -3.180 20.997 1.00 95.62 140 GLU A C 1
ATOM 1074 O O . GLU A 1 140 ? -18.163 -2.898 21.912 1.00 95.62 140 GLU A O 1
ATOM 1079 N N . ALA A 1 141 ? -16.366 -4.033 21.159 1.00 94.38 141 ALA A N 1
ATOM 1080 C CA . ALA A 1 141 ? -16.048 -4.665 22.440 1.00 94.38 141 ALA A CA 1
ATOM 1081 C C . ALA A 1 141 ? -15.644 -3.632 23.511 1.00 94.38 141 ALA A C 1
ATOM 1083 O O . ALA A 1 141 ? -16.168 -3.665 24.626 1.00 94.38 141 ALA A O 1
ATOM 1084 N N . ASP A 1 142 ? -14.799 -2.658 23.161 1.00 96.06 142 ASP A N 1
ATOM 1085 C CA . ASP A 1 142 ? -14.385 -1.567 24.054 1.00 96.06 142 ASP A CA 1
ATOM 1086 C C . ASP A 1 142 ? -15.590 -0.721 24.505 1.00 96.06 142 ASP A C 1
ATOM 1088 O O . ASP A 1 142 ? -15.709 -0.355 25.677 1.00 96.06 142 ASP A O 1
ATOM 1092 N N . LEU A 1 143 ? -16.530 -0.432 23.595 1.00 97.81 143 LEU A N 1
ATOM 1093 C CA . LEU A 1 143 ? -17.769 0.273 23.926 1.00 97.81 143 LEU A CA 1
ATOM 1094 C C . LEU A 1 143 ? -18.671 -0.555 24.850 1.00 97.81 143 LEU A C 1
ATOM 1096 O O . LEU A 1 143 ? -19.282 0.006 25.765 1.00 97.81 143 LEU A O 1
ATOM 1100 N N . ALA A 1 144 ? -18.767 -1.868 24.634 1.00 96.19 144 ALA A N 1
ATOM 1101 C CA . ALA A 1 144 ? -19.514 -2.758 25.518 1.00 96.19 144 ALA A CA 1
ATOM 1102 C C . ALA A 1 144 ? -18.908 -2.774 26.934 1.00 96.19 144 ALA A C 1
ATOM 1104 O O . ALA A 1 144 ? -19.642 -2.586 27.908 1.00 96.19 144 ALA A O 1
ATOM 1105 N N . ALA A 1 145 ? -17.581 -2.883 27.047 1.00 95.62 145 ALA A N 1
ATOM 1106 C CA . ALA A 1 145 ? -16.863 -2.818 28.319 1.00 95.62 145 ALA A CA 1
ATOM 1107 C C . ALA A 1 145 ? -17.055 -1.462 29.022 1.00 95.62 145 ALA A C 1
ATOM 1109 O O . ALA A 1 145 ? -17.377 -1.412 30.208 1.00 95.62 145 ALA A O 1
ATOM 1110 N N . ALA A 1 146 ? -16.953 -0.348 28.287 1.00 97.62 146 ALA A N 1
ATOM 1111 C CA . ALA A 1 146 ? -17.160 0.989 28.844 1.00 97.62 146 ALA A CA 1
ATOM 1112 C C . ALA A 1 146 ? -18.601 1.209 29.343 1.00 97.62 146 ALA A C 1
ATOM 1114 O O . ALA A 1 146 ? -18.813 1.875 30.357 1.00 97.62 146 ALA A O 1
ATOM 1115 N N . ARG A 1 147 ? -19.601 0.632 28.660 1.00 98.25 147 ARG A N 1
ATOM 1116 C CA . ARG A 1 147 ? -21.003 0.640 29.113 1.00 98.25 147 ARG A CA 1
ATOM 1117 C C . ARG A 1 147 ? -21.187 -0.160 30.403 1.00 98.25 147 ARG A C 1
ATOM 1119 O O . ARG A 1 147 ? -21.876 0.321 31.300 1.00 98.25 147 ARG A O 1
ATOM 1126 N N . ALA A 1 148 ? -20.574 -1.339 30.503 1.00 96.38 148 ALA A N 1
ATOM 1127 C CA . ALA A 1 148 ? -20.619 -2.156 31.715 1.00 96.38 148 ALA A CA 1
ATOM 1128 C C . ALA A 1 148 ? -19.956 -1.436 32.904 1.00 96.38 148 ALA A C 1
ATOM 1130 O O . ALA A 1 148 ? -20.569 -1.319 33.963 1.00 96.38 148 ALA A O 1
ATOM 1131 N N . ALA A 1 149 ? -18.773 -0.851 32.696 1.00 94.88 149 ALA A N 1
ATOM 1132 C CA . ALA A 1 149 ? -18.061 -0.083 33.717 1.00 94.88 149 ALA A CA 1
ATOM 1133 C C . ALA A 1 149 ? -18.844 1.160 34.187 1.00 94.88 149 ALA A C 1
ATOM 1135 O O . ALA A 1 149 ? -18.868 1.464 35.382 1.00 94.88 149 ALA A O 1
ATOM 1136 N N . GLU A 1 150 ? -19.519 1.880 33.277 1.00 97.88 150 GLU A N 1
ATOM 1137 C CA . GLU A 1 150 ? -20.411 2.985 33.661 1.00 97.88 150 GLU A CA 1
ATOM 1138 C C . GLU A 1 150 ? -21.573 2.486 34.528 1.00 97.88 150 GLU A C 1
ATOM 1140 O O . GLU A 1 150 ? -21.875 3.108 35.548 1.00 97.88 150 GLU A O 1
ATOM 1145 N N . ALA A 1 151 ? -22.210 1.375 34.147 1.00 97.38 151 ALA A N 1
ATOM 1146 C CA . ALA A 1 151 ? -23.328 0.804 34.893 1.00 97.38 151 ALA A CA 1
ATOM 1147 C C . ALA A 1 151 ? -22.911 0.367 36.308 1.00 97.38 151 ALA A C 1
ATOM 1149 O O . ALA A 1 151 ? -23.583 0.710 37.280 1.00 97.38 151 ALA A O 1
ATOM 1150 N N . GLU A 1 152 ? -21.771 -0.314 36.436 1.00 95.25 152 GLU A N 1
ATOM 1151 C CA . GLU A 1 152 ? -21.206 -0.713 37.728 1.00 95.25 152 GLU A CA 1
ATOM 1152 C C . GLU A 1 152 ? -20.882 0.510 38.600 1.00 95.25 152 GLU A C 1
ATOM 1154 O O . GLU A 1 152 ? -21.312 0.605 39.753 1.00 95.25 152 GLU A O 1
ATOM 1159 N N . THR A 1 153 ? -20.200 1.508 38.030 1.00 97.06 153 THR A N 1
ATOM 1160 C CA . THR A 1 153 ? -19.841 2.740 38.749 1.00 97.06 153 THR A CA 1
ATOM 1161 C C . THR A 1 153 ? -21.083 3.530 39.175 1.00 97.06 153 THR A C 1
ATOM 1163 O O . THR A 1 153 ? -21.098 4.145 40.245 1.00 97.06 153 THR A O 1
ATOM 1166 N N . ALA A 1 154 ? -22.152 3.505 38.372 1.00 97.69 154 ALA A N 1
ATOM 1167 C CA . ALA A 1 154 ? -23.425 4.128 38.717 1.00 97.69 154 ALA A CA 1
ATOM 1168 C C . ALA A 1 154 ? -24.083 3.454 39.931 1.00 97.69 154 ALA A C 1
ATOM 1170 O O . ALA A 1 154 ? -24.586 4.151 40.817 1.00 97.69 154 ALA A O 1
ATOM 1171 N N . GLU A 1 155 ? -24.032 2.124 40.024 1.00 96.56 155 GLU A N 1
ATOM 1172 C CA . GLU A 1 155 ? -24.524 1.400 41.200 1.00 96.56 155 GLU A CA 1
ATOM 1173 C C . GLU A 1 155 ? -23.671 1.673 42.446 1.00 96.56 155 GLU A C 1
ATOM 1175 O O . GLU A 1 155 ? -24.225 1.960 43.511 1.00 96.56 155 GLU A O 1
ATOM 1180 N N . LEU A 1 156 ? -22.338 1.692 42.324 1.00 94.56 156 LEU A N 1
ATOM 1181 C CA . LEU A 1 156 ? -21.441 2.057 43.430 1.00 94.56 156 LEU A CA 1
ATOM 1182 C C . LEU A 1 156 ? -21.714 3.475 43.943 1.00 94.56 156 LEU A C 1
ATOM 1184 O O . LEU A 1 156 ? -21.759 3.711 45.156 1.00 94.56 156 LEU A O 1
ATOM 1188 N N . GLN A 1 157 ? -21.956 4.422 43.037 1.00 97.88 157 GLN A N 1
ATOM 1189 C CA . GLN A 1 157 ? -22.333 5.782 43.401 1.00 97.88 157 GLN A CA 1
ATOM 1190 C C . GLN A 1 157 ? -23.687 5.824 44.116 1.00 97.88 157 GLN A C 1
ATOM 1192 O O . GLN A 1 157 ? -23.812 6.495 45.145 1.00 97.88 157 GLN A O 1
ATOM 1197 N N . ARG A 1 158 ? -24.677 5.054 43.649 1.00 97.06 158 ARG A N 1
ATOM 1198 C CA . ARG A 1 158 ? -25.993 4.959 44.294 1.00 97.06 158 ARG A CA 1
ATOM 1199 C C . ARG A 1 158 ? -25.885 4.411 45.718 1.00 97.06 158 ARG A C 1
ATOM 1201 O O . ARG A 1 158 ? -26.503 4.967 46.632 1.00 97.06 158 ARG A O 1
ATOM 1208 N N . VAL A 1 159 ? -25.090 3.358 45.921 1.00 96.88 159 VAL A N 1
ATOM 1209 C CA . VAL A 1 159 ? -24.827 2.763 47.243 1.00 96.88 159 VAL A CA 1
ATOM 1210 C C . VAL A 1 159 ? -24.099 3.754 48.153 1.00 96.88 159 VAL A C 1
ATOM 1212 O O . VAL A 1 159 ? -24.541 3.979 49.280 1.00 96.88 159 VAL A O 1
ATOM 1215 N N . THR A 1 160 ? -23.049 4.412 47.657 1.00 96.00 160 THR A N 1
ATOM 1216 C CA . THR A 1 160 ? -22.273 5.399 48.427 1.00 96.00 160 THR A CA 1
ATOM 1217 C C . THR A 1 160 ? -23.146 6.576 48.866 1.00 96.00 160 THR A C 1
ATOM 1219 O O . THR A 1 160 ? -23.098 6.993 50.023 1.00 96.00 160 THR A O 1
ATOM 1222 N N . LYS A 1 161 ? -24.033 7.067 47.990 1.00 95.19 161 LYS A N 1
ATOM 1223 C CA . LYS A 1 161 ? -25.010 8.110 48.341 1.00 95.19 161 LYS A CA 1
ATOM 1224 C C . LYS A 1 161 ? -26.021 7.649 49.384 1.00 95.19 161 LYS A C 1
ATOM 1226 O O . LYS A 1 161 ? -26.384 8.422 50.269 1.00 95.19 161 LYS A O 1
ATOM 1231 N N . ALA A 1 162 ? -26.483 6.402 49.312 1.00 95.44 162 ALA A N 1
ATOM 1232 C CA . ALA A 1 162 ? -27.362 5.845 50.337 1.00 95.44 162 ALA A CA 1
ATOM 1233 C C . ALA A 1 162 ? -26.656 5.763 51.703 1.00 95.44 162 ALA A C 1
ATOM 1235 O O . ALA A 1 162 ? -27.241 6.156 52.711 1.00 95.44 162 ALA A O 1
ATOM 1236 N N . GLN A 1 163 ? -25.391 5.334 51.729 1.00 93.81 163 GLN A N 1
ATOM 1237 C CA . GLN A 1 163 ? -24.556 5.297 52.935 1.00 93.81 163 GLN A CA 1
ATOM 1238 C C . GLN A 1 163 ? -24.293 6.698 53.501 1.00 93.81 163 GLN A C 1
ATOM 1240 O O . GLN A 1 163 ? -24.382 6.893 54.712 1.00 93.81 163 GLN A O 1
ATOM 1245 N N . ALA A 1 164 ? -24.034 7.690 52.647 1.00 94.56 164 ALA A N 1
ATOM 1246 C CA . ALA A 1 164 ? -23.829 9.077 53.064 1.00 94.56 164 ALA A CA 1
ATOM 1247 C C . ALA A 1 164 ? -25.074 9.652 53.760 1.00 94.56 164 ALA A C 1
ATOM 1249 O O . ALA A 1 164 ? -24.963 10.281 54.812 1.00 94.56 164 ALA A O 1
ATOM 1250 N N . ARG A 1 165 ? -26.280 9.352 53.249 1.00 93.56 165 ARG A N 1
ATOM 1251 C CA . ARG A 1 165 ? -27.557 9.779 53.863 1.00 93.56 165 ARG A CA 1
ATOM 1252 C C . ARG A 1 165 ? -27.767 9.243 55.277 1.00 93.56 165 ARG A C 1
ATOM 1254 O O . ARG A 1 165 ? -28.419 9.907 56.077 1.00 93.56 165 ARG A O 1
ATOM 1261 N N . VAL A 1 166 ? -27.238 8.058 55.579 1.00 95.94 166 VAL A N 1
ATOM 1262 C CA . VAL A 1 166 ? -27.290 7.456 56.922 1.00 95.94 166 VAL A CA 1
ATOM 1263 C C . VAL A 1 166 ? -26.014 7.714 57.736 1.00 95.94 166 VAL A C 1
ATOM 1265 O O . VAL A 1 166 ? -25.841 7.130 58.801 1.00 95.94 166 VAL A O 1
ATOM 1268 N N . GLY A 1 167 ? -25.121 8.586 57.251 1.00 93.06 167 GLY A N 1
ATOM 1269 C CA . GLY A 1 167 ? -23.884 8.981 57.931 1.00 93.06 167 GLY A CA 1
ATOM 1270 C C . GLY A 1 167 ? -22.763 7.935 57.915 1.00 93.06 167 GLY A C 1
ATOM 1271 O O . GLY A 1 167 ? -21.774 8.107 58.621 1.00 93.06 167 GLY A O 1
ATOM 1272 N N . MET A 1 168 ? -22.897 6.858 57.133 1.00 93.94 168 MET A N 1
ATOM 1273 C CA . MET A 1 168 ? -21.890 5.792 57.009 1.00 93.94 168 MET A CA 1
ATOM 1274 C C . MET A 1 168 ? -20.789 6.107 55.986 1.00 93.94 168 MET A C 1
ATOM 1276 O O . MET A 1 168 ? -19.722 5.504 56.049 1.00 93.94 168 MET A O 1
ATOM 1280 N N . ALA A 1 169 ? -21.029 7.043 55.064 1.00 92.00 169 ALA A N 1
ATOM 1281 C CA . ALA A 1 169 ? -20.025 7.544 54.126 1.00 92.00 169 ALA A CA 1
ATOM 1282 C C . ALA A 1 169 ? -19.809 9.051 54.316 1.00 92.00 169 ALA A C 1
ATOM 1284 O O . ALA A 1 169 ? -20.729 9.795 54.658 1.00 92.00 169 ALA A O 1
ATOM 1285 N N . SER A 1 170 ? -18.575 9.499 54.102 1.00 95.31 170 SER A N 1
ATOM 1286 C CA . SER A 1 170 ? -18.186 10.905 54.218 1.00 95.31 170 SER A CA 1
ATOM 1287 C C . SER A 1 170 ? -18.537 11.712 52.956 1.00 95.31 170 SER A C 1
ATOM 1289 O O . SER A 1 170 ? -18.579 11.149 51.860 1.00 95.31 170 SER A O 1
ATOM 1291 N N . PRO A 1 171 ? -18.678 13.049 53.056 1.00 92.06 171 PRO A N 1
ATOM 1292 C CA . PRO A 1 171 ? -18.861 13.912 51.883 1.00 92.06 171 PRO A CA 1
ATOM 1293 C C . PRO A 1 171 ? -17.743 13.784 50.836 1.00 92.06 171 PRO A C 1
ATOM 1295 O O . PRO A 1 171 ? -17.982 13.948 49.644 1.00 92.06 171 PRO A O 1
ATOM 1298 N N . VAL A 1 172 ? -16.517 13.465 51.270 1.00 95.56 172 VAL A N 1
ATOM 1299 C CA . VAL A 1 172 ? -15.381 13.226 50.366 1.00 95.56 172 VAL A CA 1
ATOM 1300 C C . VAL A 1 172 ? -15.597 11.951 49.549 1.00 95.56 172 VAL A C 1
ATOM 1302 O O . VAL A 1 172 ? -15.357 11.965 48.347 1.00 95.56 172 VAL A O 1
ATOM 1305 N N . GLN A 1 173 ? -16.091 10.876 50.170 1.00 95.12 173 GLN A N 1
ATOM 1306 C CA . GLN A 1 173 ? -16.408 9.624 49.472 1.00 95.12 173 GLN A CA 1
ATOM 1307 C C . GLN A 1 173 ? -17.576 9.797 48.494 1.00 95.12 173 GLN A C 1
ATOM 1309 O O . GLN A 1 173 ? -17.519 9.274 47.385 1.00 95.12 173 GLN A O 1
ATOM 1314 N N . GLU A 1 174 ? -18.604 10.572 48.856 1.00 94.00 174 GLU A N 1
ATOM 1315 C CA . GLU A 1 174 ? -19.696 10.908 47.931 1.00 94.00 174 GLU A CA 1
ATOM 1316 C C . GLU A 1 174 ? -19.183 11.691 46.711 1.00 94.00 174 GLU A C 1
ATOM 1318 O O . GLU A 1 174 ? -19.493 11.334 45.574 1.00 94.00 174 GLU A O 1
ATOM 1323 N N . LEU A 1 175 ? -18.337 12.705 46.929 1.00 96.00 175 LEU A N 1
ATOM 1324 C CA . LEU A 1 175 ? -17.729 13.480 45.845 1.00 96.00 175 LEU A CA 1
ATOM 1325 C C . LEU A 1 175 ? -16.817 12.621 44.952 1.00 96.00 175 LEU A C 1
ATOM 1327 O O . LEU A 1 175 ? -16.809 12.787 43.730 1.00 96.00 175 LEU A O 1
ATOM 1331 N N . GLN A 1 176 ? -16.054 11.697 45.542 1.00 96.50 176 GLN A N 1
ATOM 1332 C CA . GLN A 1 176 ? -15.227 10.742 44.801 1.00 96.50 176 GLN A CA 1
ATOM 1333 C C . GLN A 1 176 ? -16.084 9.815 43.935 1.00 96.50 176 GLN A C 1
ATOM 1335 O O . GLN A 1 176 ? -15.750 9.611 42.771 1.00 96.50 176 GLN A O 1
ATOM 1340 N N . ALA A 1 177 ? -17.209 9.319 44.457 1.00 96.25 177 ALA A N 1
ATOM 1341 C CA . ALA A 1 177 ? -18.134 8.485 43.697 1.00 96.25 177 ALA A CA 1
ATOM 1342 C C . ALA A 1 177 ? -18.797 9.249 42.534 1.00 96.25 177 ALA A C 1
ATOM 1344 O O . ALA A 1 177 ? -18.907 8.719 41.429 1.00 96.25 177 ALA A O 1
ATOM 1345 N N . ASP A 1 178 ? -19.177 10.515 42.742 1.00 96.50 178 ASP A N 1
ATOM 1346 C CA . ASP A 1 178 ? -19.684 11.380 41.667 1.00 96.50 178 ASP A CA 1
ATOM 1347 C C . ASP A 1 178 ? -18.620 11.650 40.592 1.00 96.50 178 ASP A C 1
ATOM 1349 O O . ASP A 1 178 ? -18.916 11.612 39.395 1.00 96.50 178 ASP A O 1
ATOM 1353 N N . THR A 1 179 ? -17.368 11.863 41.007 1.00 98.12 179 THR A N 1
ATOM 1354 C CA . THR A 1 179 ? -16.236 12.053 40.088 1.00 98.12 179 THR A CA 1
ATOM 1355 C C . THR A 1 179 ? -15.951 10.783 39.284 1.00 98.12 179 THR A C 1
ATOM 1357 O O . THR A 1 179 ? -15.763 10.866 38.071 1.00 98.12 179 THR A O 1
ATOM 1360 N N . ALA A 1 180 ? -15.975 9.611 39.923 1.00 97.50 180 ALA A N 1
ATOM 1361 C CA . ALA A 1 180 ? -15.774 8.323 39.263 1.00 97.50 180 ALA A CA 1
ATOM 1362 C C . ALA A 1 180 ? -16.857 8.055 38.206 1.00 97.50 180 ALA A C 1
ATOM 1364 O O . ALA A 1 180 ? -16.537 7.708 37.070 1.00 97.50 180 ALA A O 1
ATOM 1365 N N . LEU A 1 181 ? -18.134 8.306 38.524 1.00 98.12 181 LEU A N 1
ATOM 1366 C CA . LEU A 1 181 ? -19.224 8.167 37.553 1.00 98.12 181 LEU A CA 1
ATOM 1367 C C . LEU A 1 181 ? -19.078 9.146 36.379 1.00 98.12 181 LEU A C 1
ATOM 1369 O O . LEU A 1 181 ? -19.329 8.782 35.229 1.00 98.12 181 LEU A O 1
ATOM 1373 N N . ALA A 1 182 ? -18.658 10.387 36.641 1.00 98.12 182 ALA A N 1
ATOM 1374 C CA . ALA A 1 182 ? -18.387 11.357 35.583 1.00 98.12 182 ALA A CA 1
ATOM 1375 C C . ALA A 1 182 ? -17.242 10.900 34.658 1.00 98.12 182 ALA A C 1
ATOM 1377 O O . ALA A 1 182 ? -17.347 11.046 33.439 1.00 98.12 182 ALA A O 1
ATOM 1378 N N . GLN A 1 183 ? -16.183 10.303 35.213 1.00 98.25 183 GLN A N 1
ATOM 1379 C CA . GLN A 1 183 ? -15.077 9.726 34.443 1.00 98.25 183 GLN A CA 1
ATOM 1380 C C . GLN A 1 183 ? -15.520 8.508 33.621 1.00 98.25 183 GLN A C 1
ATOM 1382 O O . GLN A 1 183 ? -15.202 8.440 32.435 1.00 98.25 183 GLN A O 1
ATOM 1387 N N . ALA A 1 184 ? -16.306 7.595 34.199 1.00 98.00 184 ALA A N 1
ATOM 1388 C CA . ALA A 1 184 ? -16.831 6.427 33.489 1.00 98.00 184 ALA A CA 1
ATOM 1389 C C . ALA A 1 184 ? -17.726 6.834 32.302 1.00 98.00 184 ALA A C 1
ATOM 1391 O O . ALA A 1 184 ? -17.569 6.327 31.192 1.00 98.00 184 ALA A O 1
ATOM 1392 N N . ARG A 1 185 ? -18.589 7.842 32.497 1.00 98.44 185 ARG A N 1
ATOM 1393 C CA . ARG A 1 185 ? -19.392 8.457 31.424 1.00 98.44 185 ARG A CA 1
ATOM 1394 C C . ARG A 1 185 ? -18.543 9.045 30.308 1.00 98.44 185 ARG A C 1
ATOM 1396 O O . ARG A 1 185 ? -18.841 8.835 29.133 1.00 98.44 185 ARG A O 1
ATOM 1403 N N . ALA A 1 186 ? -17.498 9.791 30.665 1.00 98.31 186 ALA A N 1
ATOM 1404 C CA . ALA A 1 186 ? -16.567 10.341 29.687 1.00 98.31 186 ALA A CA 1
ATOM 1405 C C . ALA A 1 186 ? -15.868 9.219 28.897 1.00 98.31 186 ALA A C 1
ATOM 1407 O O . ALA A 1 186 ? -15.761 9.315 27.676 1.00 98.31 186 ALA A O 1
ATOM 1408 N N . GLY A 1 187 ? -15.480 8.131 29.570 1.00 97.94 187 GLY A N 1
ATOM 1409 C CA . GLY A 1 187 ? -14.927 6.927 28.946 1.00 97.94 187 GLY A CA 1
ATOM 1410 C C . GLY A 1 187 ? -15.885 6.276 27.945 1.00 97.94 187 GLY A C 1
ATOM 1411 O O . GLY A 1 187 ? -15.488 6.011 26.811 1.00 97.94 187 GLY A O 1
ATOM 1412 N N . ARG A 1 188 ? -17.166 6.095 28.302 1.00 98.44 188 ARG A N 1
ATOM 1413 C CA . ARG A 1 188 ? -18.185 5.558 27.381 1.00 98.44 188 ARG A CA 1
ATOM 1414 C C . ARG A 1 188 ? -18.372 6.441 26.147 1.00 98.44 188 ARG A C 1
ATOM 1416 O O . ARG A 1 188 ? -18.430 5.918 25.038 1.00 98.44 188 ARG A O 1
ATOM 1423 N N . LEU A 1 189 ? -18.460 7.762 26.320 1.00 98.38 189 LEU A N 1
ATOM 1424 C CA . LEU A 1 189 ? -18.594 8.700 25.197 1.00 98.38 189 LEU A CA 1
ATOM 1425 C C . LEU A 1 189 ? -17.366 8.668 24.274 1.00 98.38 189 LEU A C 1
ATOM 1427 O O . LEU A 1 189 ? -17.512 8.715 23.054 1.00 98.38 189 LEU A O 1
ATOM 1431 N N . ALA A 1 190 ? -16.162 8.545 24.840 1.00 98.31 190 ALA A N 1
ATOM 1432 C CA . ALA A 1 190 ? -14.941 8.380 24.058 1.00 98.31 190 ALA A CA 1
ATOM 1433 C C . ALA A 1 190 ? -14.944 7.060 23.266 1.00 98.31 190 ALA A C 1
ATOM 1435 O O . ALA A 1 190 ? -14.624 7.065 22.078 1.00 98.31 190 ALA A O 1
ATOM 1436 N N . ALA A 1 191 ? -15.360 5.951 23.887 1.00 98.19 191 ALA A N 1
ATOM 1437 C CA . ALA A 1 191 ? -15.490 4.658 23.215 1.00 98.19 191 ALA A CA 1
ATOM 1438 C C . ALA A 1 191 ? -16.546 4.691 22.093 1.00 98.19 191 ALA A C 1
ATOM 1440 O O . ALA A 1 191 ? -16.314 4.157 21.011 1.00 98.19 191 ALA A O 1
ATOM 1441 N N . GLU A 1 192 ? -17.669 5.379 22.309 1.00 98.12 192 GLU A N 1
ATOM 1442 C CA . GLU A 1 192 ? -18.728 5.570 21.310 1.00 98.12 192 GLU A CA 1
ATOM 1443 C C . GLU A 1 192 ? -18.220 6.361 20.098 1.00 98.12 192 GLU A C 1
ATOM 1445 O O . GLU A 1 192 ? -18.378 5.925 18.958 1.00 98.12 192 GLU A O 1
ATOM 1450 N N . SER A 1 193 ? -17.513 7.470 20.340 1.00 98.00 193 SER A N 1
ATOM 1451 C CA . SER A 1 193 ? -16.872 8.241 19.272 1.00 98.00 193 SER A CA 1
ATOM 1452 C C . SER A 1 193 ? -15.793 7.442 18.534 1.00 98.00 193 SER A C 1
ATOM 1454 O O . SER A 1 193 ? -15.635 7.611 17.325 1.00 98.00 193 SER A O 1
ATOM 1456 N N . ASN A 1 194 ? -15.034 6.592 19.233 1.00 98.19 194 ASN A N 1
ATOM 1457 C CA . ASN A 1 194 ? -14.017 5.746 18.612 1.00 98.19 194 ASN A CA 1
ATOM 1458 C C . ASN A 1 194 ? -14.654 4.665 17.726 1.00 98.19 194 ASN A C 1
ATOM 1460 O O . ASN A 1 194 ? -14.227 4.492 16.587 1.00 98.19 194 ASN A O 1
ATOM 1464 N N . ARG A 1 195 ? -15.717 3.995 18.196 1.00 97.62 195 ARG A N 1
ATOM 1465 C CA . ARG A 1 195 ? -16.490 3.030 17.395 1.00 97.62 195 ARG A CA 1
ATOM 1466 C C . ARG A 1 195 ? -17.011 3.670 16.117 1.00 97.62 195 ARG A C 1
ATOM 1468 O O . ARG A 1 195 ? -16.866 3.094 15.042 1.00 97.62 195 ARG A O 1
ATOM 1475 N N . GLU A 1 196 ? -17.569 4.872 16.224 1.00 96.69 196 GLU A N 1
ATOM 1476 C CA . GLU A 1 196 ? -18.053 5.630 15.071 1.00 96.69 196 GLU A CA 1
ATOM 1477 C C . GLU A 1 196 ? -16.931 5.898 14.058 1.00 96.69 196 GLU A C 1
ATOM 1479 O O . GLU A 1 196 ? -17.079 5.612 12.869 1.00 96.69 196 GLU A O 1
ATOM 1484 N N . ALA A 1 197 ? -15.769 6.354 14.535 1.00 97.56 197 ALA A N 1
ATOM 1485 C CA . ALA A 1 197 ? -14.601 6.587 13.693 1.00 97.56 197 ALA A CA 1
ATOM 1486 C C . ALA A 1 197 ? -14.112 5.305 12.992 1.00 97.56 197 ALA A C 1
ATOM 1488 O O . ALA A 1 197 ? -13.777 5.351 11.806 1.00 97.56 197 ALA A O 1
ATOM 1489 N N . LYS A 1 198 ? -14.099 4.156 13.685 1.00 97.88 198 LYS A N 1
ATOM 1490 C CA . LYS A 1 198 ? -13.723 2.861 13.089 1.00 97.88 198 LYS A CA 1
ATOM 1491 C C . LYS A 1 198 ? -14.736 2.375 12.057 1.00 97.88 198 LYS A C 1
ATOM 1493 O O . LYS A 1 198 ? -14.323 1.912 10.996 1.00 97.88 198 LYS A O 1
ATOM 1498 N N . ARG A 1 199 ? -16.039 2.570 12.294 1.00 96.62 199 ARG A N 1
ATOM 1499 C CA . ARG A 1 199 ? -17.083 2.256 11.305 1.00 96.62 199 ARG A CA 1
ATOM 1500 C C . ARG A 1 199 ? -16.931 3.096 10.042 1.00 96.62 199 ARG A C 1
ATOM 1502 O O . ARG A 1 199 ? -16.918 2.537 8.952 1.00 96.62 199 ARG A O 1
ATOM 1509 N N . LEU A 1 200 ? -16.742 4.409 10.175 1.00 95.88 200 LEU A N 1
ATOM 1510 C CA . LEU A 1 200 ? -16.488 5.281 9.023 1.00 95.88 200 LEU A CA 1
ATOM 1511 C C . LEU A 1 200 ? -15.204 4.884 8.275 1.00 95.88 200 LEU A C 1
ATOM 1513 O O . LEU A 1 200 ? -15.165 4.935 7.046 1.00 95.88 200 LEU A O 1
ATOM 1517 N N . GLY A 1 201 ? -14.169 4.460 9.008 1.00 94.75 201 GLY A N 1
ATOM 1518 C CA . GLY A 1 201 ? -12.943 3.903 8.440 1.00 94.75 201 GLY A CA 1
ATOM 1519 C C . GLY A 1 201 ? -13.206 2.670 7.575 1.00 94.75 201 GLY A C 1
ATOM 1520 O O . GLY A 1 201 ? -12.763 2.637 6.430 1.00 94.75 201 GLY A O 1
ATOM 1521 N N . LEU A 1 202 ? -13.982 1.706 8.077 1.00 95.19 202 LEU A N 1
ATOM 1522 C CA . LEU A 1 202 ? -14.369 0.519 7.315 1.00 95.19 202 LEU A CA 1
ATOM 1523 C C . LEU A 1 202 ? -15.177 0.887 6.065 1.00 95.19 202 LEU A C 1
ATOM 1525 O O . LEU A 1 202 ? -14.794 0.497 4.968 1.00 95.19 202 LEU A O 1
ATOM 1529 N N . LEU A 1 203 ? -16.241 1.686 6.198 1.00 93.56 203 LEU A N 1
ATOM 1530 C CA . LEU A 1 203 ? -17.089 2.085 5.063 1.00 93.56 203 LEU A CA 1
ATOM 1531 C C . LEU A 1 203 ? -16.285 2.760 3.946 1.00 93.56 203 LEU A C 1
ATOM 1533 O O . LEU A 1 203 ? -16.522 2.503 2.766 1.00 93.56 203 LEU A O 1
ATOM 1537 N N . LYS A 1 204 ? -15.291 3.576 4.316 1.00 92.94 204 LYS A N 1
ATOM 1538 C CA . LYS A 1 204 ? -14.366 4.195 3.365 1.00 92.94 204 LYS A CA 1
ATOM 1539 C C . LYS A 1 204 ? -13.541 3.159 2.597 1.00 92.94 204 LYS A C 1
ATOM 1541 O O . LYS A 1 204 ? -13.398 3.306 1.384 1.00 92.94 204 LYS A O 1
ATOM 1546 N N . GLU A 1 205 ? -12.995 2.144 3.267 1.00 92.75 205 GLU A N 1
ATOM 1547 C CA . GLU A 1 205 ? -12.228 1.080 2.598 1.00 92.75 205 GLU A CA 1
ATOM 1548 C C . GLU A 1 205 ? -13.124 0.198 1.710 1.00 92.75 205 GLU A C 1
ATOM 1550 O O . GLU A 1 205 ? -12.704 -0.201 0.624 1.00 92.75 205 GLU A O 1
ATOM 1555 N N . LEU A 1 206 ? -14.382 -0.024 2.115 1.00 92.19 206 LEU A N 1
ATOM 1556 C CA . LEU A 1 206 ? -15.397 -0.733 1.323 1.00 92.19 206 LEU A CA 1
ATOM 1557 C C . LEU A 1 206 ? -15.943 0.090 0.146 1.00 92.19 206 LEU A C 1
ATOM 1559 O O . LEU A 1 206 ? -16.597 -0.457 -0.738 1.00 92.19 206 LEU A O 1
ATOM 1563 N N . GLY A 1 207 ? -15.705 1.405 0.127 1.00 89.12 207 GLY A N 1
ATOM 1564 C CA . GLY A 1 207 ? -16.269 2.313 -0.872 1.00 89.12 207 GLY A CA 1
ATOM 1565 C C . GLY A 1 207 ? -17.792 2.468 -0.776 1.00 89.12 207 GLY A C 1
ATOM 1566 O O . GLY A 1 207 ? -18.431 2.744 -1.791 1.00 89.12 207 GLY A O 1
ATOM 1567 N N . LEU A 1 208 ? -18.361 2.279 0.417 1.00 89.81 208 LEU A N 1
ATOM 1568 C CA . LEU A 1 208 ? -19.790 2.438 0.697 1.00 89.81 208 LEU A CA 1
ATOM 1569 C C . LEU A 1 208 ? -20.123 3.867 1.145 1.00 89.81 208 LEU A C 1
ATOM 1571 O O . LEU A 1 208 ? -19.243 4.652 1.509 1.00 89.81 208 LEU A O 1
ATOM 1575 N N . ASP A 1 209 ? -21.413 4.204 1.135 1.00 90.50 209 ASP A N 1
ATOM 1576 C CA . ASP A 1 209 ? -21.886 5.477 1.674 1.00 90.50 209 ASP A CA 1
ATOM 1577 C C . ASP A 1 209 ? -21.666 5.540 3.194 1.00 90.50 209 ASP A C 1
ATOM 1579 O O . ASP A 1 209 ? -21.918 4.569 3.909 1.00 90.50 209 ASP A O 1
ATOM 1583 N N . LEU A 1 210 ? -21.213 6.691 3.696 1.00 90.56 210 LEU A N 1
ATOM 1584 C CA . LEU A 1 210 ? -20.853 6.874 5.107 1.00 90.56 210 LEU A CA 1
ATOM 1585 C C . LEU A 1 210 ? -22.056 6.868 6.064 1.00 90.56 210 LEU A C 1
ATOM 1587 O O . LEU A 1 210 ? -21.856 6.787 7.272 1.00 90.56 210 LEU A O 1
ATOM 1591 N N . SER A 1 211 ? -23.282 6.970 5.546 1.00 90.12 211 SER A N 1
ATOM 1592 C CA . SER A 1 211 ? -24.518 6.829 6.323 1.00 90.12 211 SER A CA 1
ATOM 1593 C C . SER A 1 211 ? -24.996 5.380 6.459 1.00 90.12 211 SER A C 1
ATOM 1595 O O . SER A 1 211 ? -25.961 5.128 7.177 1.00 90.12 211 SER A O 1
ATOM 1597 N N . THR A 1 212 ? -24.330 4.429 5.795 1.00 89.69 212 THR A N 1
ATOM 1598 C CA . THR A 1 212 ? -24.678 3.005 5.869 1.00 89.69 212 THR A CA 1
ATOM 1599 C C . THR A 1 212 ? -24.410 2.474 7.275 1.00 89.69 212 THR A C 1
ATOM 1601 O O . THR A 1 212 ? -23.284 2.550 7.768 1.00 89.69 212 THR A O 1
ATOM 1604 N N . GLU A 1 213 ? -25.418 1.884 7.915 1.00 89.00 213 GLU A N 1
ATOM 1605 C CA . GLU A 1 213 ? -25.203 1.167 9.169 1.00 89.00 213 GLU A CA 1
ATOM 1606 C C . GLU A 1 213 ? -24.839 -0.290 8.903 1.00 89.00 213 GLU A C 1
ATOM 1608 O O . GLU A 1 213 ? -25.514 -1.008 8.164 1.00 89.00 213 GLU A O 1
ATOM 1613 N N . VAL A 1 214 ? -23.756 -0.725 9.540 1.00 89.25 214 VAL A N 1
ATOM 1614 C CA . VAL A 1 214 ? -23.198 -2.068 9.383 1.00 89.25 214 VAL A CA 1
ATOM 1615 C C . VAL A 1 214 ? -23.081 -2.753 10.733 1.00 89.25 214 VAL A C 1
ATOM 1617 O O . VAL A 1 214 ? -22.781 -2.118 11.752 1.00 89.25 214 VAL A O 1
ATOM 1620 N N . ARG A 1 215 ? -23.297 -4.066 10.726 1.00 89.38 215 ARG A N 1
ATOM 1621 C CA . ARG A 1 215 ? -23.008 -4.959 11.845 1.00 89.38 215 ARG A CA 1
ATOM 1622 C C . ARG A 1 215 ? -22.068 -6.050 11.361 1.00 89.38 215 ARG A C 1
ATOM 1624 O O . ARG A 1 215 ? -22.312 -6.657 10.325 1.00 89.38 215 ARG A O 1
ATOM 1631 N N . LEU A 1 216 ? -21.006 -6.293 12.116 1.00 90.81 216 LEU A N 1
ATOM 1632 C CA . LEU A 1 216 ? -19.995 -7.273 11.741 1.00 90.81 216 LEU A CA 1
ATOM 1633 C C . LEU A 1 216 ? -20.252 -8.623 12.404 1.00 90.81 216 LEU A C 1
ATOM 1635 O O . LEU A 1 216 ? -20.642 -8.692 13.571 1.00 90.81 216 LEU A O 1
ATOM 1639 N N . ALA A 1 217 ? -19.975 -9.698 11.672 1.00 88.56 217 ALA A N 1
ATOM 1640 C CA . ALA A 1 217 ? -19.878 -11.026 12.260 1.00 88.56 217 ALA A CA 1
ATOM 1641 C C . ALA A 1 217 ? -18.563 -11.164 13.064 1.00 88.56 217 ALA A C 1
ATOM 1643 O O . ALA A 1 217 ? -17.516 -10.674 12.625 1.00 88.56 217 ALA A O 1
ATOM 1644 N N . PRO A 1 218 ? -18.560 -11.834 14.229 1.00 81.75 218 PRO A N 1
ATOM 1645 C CA . PRO A 1 218 ? -17.328 -12.094 14.969 1.00 81.75 218 PRO A CA 1
ATOM 1646 C C . PRO A 1 218 ? -16.381 -13.000 14.166 1.00 81.75 218 PRO A C 1
ATOM 1648 O O . PRO A 1 218 ? -16.831 -13.915 13.474 1.00 81.75 218 PRO A O 1
ATOM 1651 N N . LEU A 1 219 ? -15.069 -12.764 14.276 1.00 80.00 219 LEU A N 1
ATOM 1652 C CA . LEU A 1 219 ? -14.056 -13.635 13.673 1.00 80.00 219 LEU A CA 1
ATOM 1653 C C . LEU A 1 219 ? -13.592 -14.720 14.652 1.00 80.00 219 LEU A C 1
ATOM 1655 O O . LEU A 1 219 ? -13.378 -14.415 15.828 1.00 80.00 219 LEU A O 1
ATOM 1659 N N . PRO A 1 220 ? -13.346 -15.953 14.175 1.00 73.88 220 PRO A N 1
ATOM 1660 C CA . PRO A 1 220 ? -12.560 -16.916 14.932 1.00 73.88 220 PRO A CA 1
ATOM 1661 C C . PRO A 1 220 ? -11.102 -16.444 15.041 1.00 73.88 220 PRO A C 1
ATOM 1663 O O . PRO A 1 220 ? -10.552 -15.851 14.111 1.00 73.88 220 PRO A O 1
ATOM 1666 N N . VAL A 1 221 ? -10.466 -16.723 16.180 1.00 66.69 221 VAL A N 1
ATOM 1667 C CA . VAL A 1 221 ? -9.025 -16.507 16.359 1.00 66.69 221 VAL A CA 1
ATOM 1668 C C . VAL A 1 221 ? -8.292 -17.694 15.742 1.00 66.69 221 VAL A C 1
ATOM 1670 O O . VAL A 1 221 ? -8.331 -18.796 16.285 1.00 66.69 221 VAL A O 1
ATOM 1673 N N . GLU A 1 222 ? -7.633 -17.482 14.606 1.00 68.88 222 GLU A N 1
ATOM 1674 C CA . GLU A 1 222 ? -6.758 -18.484 13.994 1.00 68.88 222 GLU A CA 1
ATOM 1675 C C . GLU A 1 222 ? -5.295 -18.162 14.300 1.00 68.88 222 GLU A C 1
ATOM 1677 O O . GLU A 1 222 ? -4.795 -17.082 13.980 1.00 68.88 222 GLU A O 1
ATOM 1682 N N . VAL A 1 223 ? -4.596 -19.118 14.913 1.00 67.19 223 VAL A N 1
ATOM 1683 C CA . VAL A 1 223 ? -3.141 -19.057 15.065 1.00 67.19 223 VAL A CA 1
ATOM 1684 C C . VAL A 1 223 ? -2.528 -19.678 13.819 1.00 67.19 223 VAL A C 1
ATOM 1686 O O . VAL A 1 223 ? -2.673 -20.876 13.578 1.00 67.19 223 VAL A O 1
ATOM 1689 N N . VAL A 1 224 ? -1.859 -18.855 13.018 1.00 70.50 224 VAL A N 1
ATOM 1690 C CA . VAL A 1 224 ? -1.150 -19.307 11.820 1.00 70.50 224 VAL A CA 1
ATOM 1691 C C . VAL A 1 224 ? 0.326 -19.473 12.159 1.00 70.50 224 VAL A C 1
ATOM 1693 O O . VAL A 1 224 ? 0.970 -18.538 12.635 1.00 70.50 224 VAL A O 1
ATOM 1696 N N . GLU A 1 225 ? 0.865 -20.665 11.909 1.00 75.88 225 GLU A N 1
ATOM 1697 C CA . GLU A 1 225 ? 2.308 -20.898 11.927 1.00 75.88 225 GLU A CA 1
ATOM 1698 C C . GLU A 1 225 ? 2.913 -20.494 10.582 1.00 75.88 225 GLU A C 1
ATOM 1700 O O . GLU A 1 225 ? 2.386 -20.821 9.517 1.00 75.88 225 GLU A O 1
ATOM 1705 N N . PHE A 1 226 ? 4.040 -19.788 10.631 1.00 78.75 226 PHE A N 1
ATOM 1706 C CA . PHE A 1 226 ? 4.731 -19.301 9.444 1.00 78.75 226 PHE A CA 1
ATOM 1707 C C . PHE A 1 226 ? 6.127 -19.913 9.346 1.00 78.75 226 PHE A C 1
ATOM 1709 O O . PHE A 1 226 ? 6.883 -19.906 10.317 1.00 78.75 226 PHE A O 1
ATOM 1716 N N . ASP A 1 227 ? 6.500 -20.370 8.151 1.00 89.19 227 ASP A N 1
ATOM 1717 C CA . ASP A 1 227 ? 7.889 -20.696 7.824 1.00 89.19 227 ASP A CA 1
ATOM 1718 C C . ASP A 1 227 ? 8.616 -19.417 7.386 1.00 89.19 227 ASP A C 1
ATOM 1720 O O . ASP A 1 227 ? 8.404 -18.904 6.283 1.00 89.19 227 ASP A O 1
ATOM 1724 N N . LEU A 1 228 ? 9.468 -18.886 8.269 1.00 89.38 228 LEU A N 1
ATOM 1725 C CA . LEU A 1 228 ? 10.222 -17.658 8.019 1.00 89.38 228 LEU A CA 1
ATOM 1726 C C . LEU A 1 228 ? 11.088 -17.750 6.759 1.00 89.38 228 LEU A C 1
ATOM 1728 O O . LEU A 1 228 ? 11.164 -16.786 5.998 1.00 89.38 228 LEU A O 1
ATOM 1732 N N . GLU A 1 229 ? 11.753 -18.881 6.534 1.00 92.88 229 GLU A N 1
ATOM 1733 C CA . GLU A 1 229 ? 12.678 -19.001 5.410 1.00 92.88 229 GLU A CA 1
ATOM 1734 C C . GLU A 1 229 ? 11.908 -19.077 4.089 1.00 92.88 229 GLU A C 1
ATOM 1736 O O . GLU A 1 229 ? 12.300 -18.428 3.115 1.00 92.88 229 GLU A O 1
ATOM 1741 N N . GLN A 1 230 ? 10.751 -19.748 4.069 1.00 92.69 230 GLN A N 1
ATOM 1742 C CA . GLN A 1 230 ? 9.858 -19.705 2.910 1.00 92.69 230 GLN A CA 1
ATOM 1743 C C . GLN A 1 230 ? 9.316 -18.289 2.655 1.00 92.69 230 GLN A C 1
ATOM 1745 O O . GLN A 1 230 ? 9.292 -17.845 1.508 1.00 92.69 230 GLN A O 1
ATOM 1750 N N . LEU A 1 231 ? 8.931 -17.545 3.700 1.00 91.19 231 LEU A N 1
ATOM 1751 C CA . LEU A 1 231 ? 8.466 -16.158 3.561 1.00 91.19 231 LEU A CA 1
ATOM 1752 C C . LEU A 1 231 ? 9.547 -15.231 2.996 1.00 91.19 231 LEU A C 1
ATOM 1754 O O . LEU A 1 231 ? 9.253 -14.386 2.149 1.00 91.19 231 LEU A O 1
ATOM 1758 N N . VAL A 1 232 ? 10.798 -15.388 3.436 1.00 94.38 232 VAL A N 1
ATOM 1759 C CA . VAL A 1 232 ? 11.932 -14.622 2.901 1.00 94.38 232 VAL A CA 1
ATOM 1760 C C . VAL A 1 232 ? 12.143 -14.947 1.422 1.00 94.38 232 VAL A C 1
ATOM 1762 O O . VAL A 1 232 ? 12.290 -14.028 0.615 1.00 94.38 232 VAL A O 1
ATOM 1765 N N . GLN A 1 233 ? 12.111 -16.225 1.036 1.00 94.50 233 GLN A N 1
ATOM 1766 C CA . GLN A 1 233 ? 12.244 -16.623 -0.370 1.00 94.50 233 GLN A CA 1
ATOM 1767 C C . GLN A 1 233 ? 11.118 -16.053 -1.238 1.00 94.50 233 GLN A C 1
ATOM 1769 O O . GLN A 1 233 ? 11.380 -15.490 -2.304 1.00 94.50 233 GLN A O 1
ATOM 1774 N N . ASP A 1 234 ? 9.879 -16.143 -0.761 1.00 92.06 234 ASP A N 1
ATOM 1775 C CA . ASP A 1 234 ? 8.708 -15.603 -1.442 1.00 92.06 234 ASP A CA 1
ATOM 1776 C C . ASP A 1 234 ? 8.808 -14.084 -1.617 1.00 92.06 234 ASP A C 1
ATOM 1778 O O . ASP A 1 234 ? 8.571 -13.576 -2.717 1.00 92.06 234 ASP A O 1
ATOM 1782 N N . ALA A 1 235 ? 9.218 -13.357 -0.574 1.00 93.50 235 ALA A N 1
ATOM 1783 C CA . ALA A 1 235 ? 9.400 -11.911 -0.630 1.00 93.50 235 ALA A CA 1
ATOM 1784 C C . ALA A 1 235 ? 10.503 -11.509 -1.618 1.00 93.50 235 ALA A C 1
ATOM 1786 O O . ALA A 1 235 ? 10.302 -10.613 -2.439 1.00 93.50 235 ALA A O 1
ATOM 1787 N N . LEU A 1 236 ? 11.645 -12.204 -1.600 1.00 94.81 236 LEU A N 1
ATOM 1788 C CA . LEU A 1 236 ? 12.745 -11.951 -2.532 1.00 94.81 236 LEU A CA 1
ATOM 1789 C C . LEU A 1 236 ? 12.371 -12.262 -3.991 1.00 94.81 236 LEU A C 1
ATOM 1791 O O . LEU A 1 236 ? 12.888 -11.609 -4.897 1.00 94.81 236 LEU A O 1
ATOM 1795 N N . GLY A 1 237 ? 11.484 -13.234 -4.229 1.00 92.75 237 GLY A N 1
ATOM 1796 C CA . GLY A 1 237 ? 11.033 -13.617 -5.570 1.00 92.75 237 GLY A CA 1
ATOM 1797 C C . GLY A 1 237 ? 9.869 -12.785 -6.122 1.00 92.75 237 GLY A C 1
ATOM 1798 O O . GLY A 1 237 ? 9.753 -12.626 -7.340 1.00 92.75 237 GLY A O 1
ATOM 1799 N N . LYS A 1 238 ? 8.995 -12.260 -5.254 1.00 92.62 238 LYS A N 1
ATOM 1800 C CA . LYS A 1 238 ? 7.740 -11.594 -5.655 1.00 92.62 238 LYS A CA 1
ATOM 1801 C C . LYS A 1 238 ? 7.719 -10.082 -5.409 1.00 92.62 238 LYS A C 1
ATOM 1803 O O . LYS A 1 238 ? 6.825 -9.424 -5.937 1.00 92.62 238 LYS A O 1
ATOM 1808 N N . SER A 1 239 ? 8.674 -9.521 -4.661 1.00 95.25 239 SER A N 1
ATOM 1809 C CA . SER A 1 239 ? 8.715 -8.082 -4.356 1.00 95.25 239 SER A CA 1
ATOM 1810 C C . SER A 1 239 ? 8.718 -7.219 -5.622 1.00 95.25 239 SER A C 1
ATOM 1812 O O . SER A 1 239 ? 9.551 -7.366 -6.524 1.00 95.25 239 SER A O 1
ATOM 1814 N N . VAL A 1 240 ? 7.776 -6.276 -5.657 1.00 96.50 240 VAL A N 1
ATOM 1815 C CA . VAL A 1 240 ? 7.637 -5.286 -6.731 1.00 96.50 240 VAL A CA 1
ATOM 1816 C C . VAL A 1 240 ? 8.806 -4.302 -6.699 1.00 96.50 240 VAL A C 1
ATOM 1818 O O . VAL A 1 240 ? 9.292 -3.890 -7.748 1.00 96.50 240 VAL A O 1
ATOM 1821 N N . GLU A 1 241 ? 9.301 -3.969 -5.508 1.00 95.62 241 GLU A N 1
ATOM 1822 C CA . GLU A 1 241 ? 10.441 -3.084 -5.279 1.00 95.62 241 GLU A CA 1
ATOM 1823 C C . GLU A 1 241 ? 11.734 -3.686 -5.833 1.00 95.62 241 GLU A C 1
ATOM 1825 O O . GLU A 1 241 ? 12.452 -3.016 -6.579 1.00 95.62 241 GLU A O 1
ATOM 1830 N N . ILE A 1 242 ? 12.003 -4.966 -5.542 1.00 97.62 242 ILE A N 1
ATOM 1831 C CA . ILE A 1 242 ? 13.148 -5.687 -6.116 1.00 97.62 242 ILE A CA 1
ATOM 1832 C C . ILE A 1 242 ? 13.016 -5.740 -7.636 1.00 97.62 242 ILE A C 1
ATOM 1834 O O . ILE A 1 242 ? 13.984 -5.442 -8.333 1.00 97.62 242 ILE A O 1
ATOM 1838 N N . ARG A 1 243 ? 11.827 -6.059 -8.165 1.00 97.44 243 ARG A N 1
ATOM 1839 C CA . ARG A 1 243 ? 11.592 -6.097 -9.616 1.00 97.44 243 ARG A CA 1
ATOM 1840 C C . ARG A 1 243 ? 11.850 -4.741 -10.277 1.00 97.44 243 ARG A C 1
ATOM 1842 O O . ARG A 1 243 ? 12.498 -4.691 -11.318 1.00 97.44 243 ARG A O 1
ATOM 1849 N N . ALA A 1 244 ? 11.380 -3.649 -9.676 1.00 97.62 244 ALA A N 1
ATOM 1850 C CA . ALA A 1 244 ? 11.585 -2.301 -10.196 1.00 97.62 244 ALA A CA 1
ATOM 1851 C C . ALA A 1 244 ? 13.075 -1.938 -10.259 1.00 97.62 244 ALA A C 1
ATOM 1853 O O . ALA A 1 244 ? 13.548 -1.453 -11.287 1.00 97.62 244 ALA A O 1
ATOM 1854 N N . VAL A 1 245 ? 13.827 -2.205 -9.185 1.00 98.38 245 VAL A N 1
ATOM 1855 C CA . VAL A 1 245 ? 15.270 -1.922 -9.136 1.00 98.38 245 VAL A CA 1
ATOM 1856 C C . VAL A 1 245 ? 16.050 -2.850 -10.072 1.00 98.38 245 VAL A C 1
ATOM 1858 O O . VAL A 1 245 ? 16.950 -2.384 -10.767 1.00 98.38 245 VAL A O 1
ATOM 1861 N N . ALA A 1 246 ? 15.677 -4.130 -10.164 1.00 98.00 246 ALA A N 1
ATOM 1862 C CA . ALA A 1 246 ? 16.283 -5.081 -11.097 1.00 98.00 246 ALA A CA 1
ATOM 1863 C C . ALA A 1 246 ? 16.106 -4.635 -12.553 1.00 98.00 246 ALA A C 1
ATOM 1865 O O . ALA A 1 246 ? 17.061 -4.658 -13.324 1.00 98.00 246 ALA A O 1
ATOM 1866 N N . PHE A 1 247 ? 14.922 -4.136 -12.912 1.00 98.25 247 PHE A N 1
ATOM 1867 C CA . PHE A 1 247 ? 14.684 -3.587 -14.242 1.00 98.25 247 PHE A CA 1
ATOM 1868 C C . PHE A 1 247 ? 15.572 -2.362 -14.528 1.00 98.25 247 PHE A C 1
ATOM 1870 O O . PHE A 1 247 ? 16.179 -2.277 -15.593 1.00 98.25 247 PHE A O 1
ATOM 1877 N N . GLN A 1 248 ? 15.733 -1.441 -13.568 1.00 98.00 248 GLN A N 1
ATOM 1878 C CA . GLN A 1 248 ? 16.652 -0.299 -13.720 1.00 98.00 248 GLN A CA 1
ATOM 1879 C C . GLN A 1 248 ? 18.118 -0.729 -13.857 1.00 98.00 248 GLN A C 1
ATOM 1881 O O . GLN A 1 248 ? 18.863 -0.151 -14.651 1.00 98.00 248 GLN A O 1
ATOM 1886 N N . GLN A 1 249 ? 18.527 -1.760 -13.119 1.00 98.50 249 GLN A N 1
ATOM 1887 C CA . GLN A 1 249 ? 19.852 -2.356 -13.247 1.00 98.50 249 GLN A CA 1
ATOM 1888 C C . GLN A 1 249 ? 20.064 -2.962 -14.635 1.00 98.50 249 GLN A C 1
ATOM 1890 O O . GLN A 1 249 ? 21.098 -2.709 -15.255 1.00 98.50 249 GLN A O 1
ATOM 1895 N N . GLU A 1 250 ? 19.077 -3.679 -15.167 1.00 98.25 250 GLU A N 1
ATOM 1896 C CA . GLU A 1 250 ? 19.170 -4.277 -16.494 1.00 98.25 250 GLU A CA 1
ATOM 1897 C C . GLU A 1 250 ? 19.231 -3.219 -17.607 1.00 98.25 250 GLU A C 1
ATOM 1899 O O . GLU A 1 250 ? 20.001 -3.362 -18.561 1.00 98.25 250 GLU A O 1
ATOM 1904 N N . ILE A 1 251 ? 18.487 -2.115 -17.471 1.00 98.38 251 ILE A N 1
ATOM 1905 C CA . ILE A 1 251 ? 18.584 -0.957 -18.373 1.00 98.38 251 ILE A CA 1
ATOM 1906 C C . ILE A 1 251 ? 20.013 -0.417 -18.399 1.00 98.38 251 ILE A C 1
ATOM 1908 O O . ILE A 1 251 ? 20.587 -0.262 -19.479 1.00 98.38 251 ILE A O 1
ATOM 1912 N N . ALA A 1 252 ? 20.590 -0.142 -17.225 1.00 98.44 252 ALA A N 1
ATOM 1913 C CA . ALA A 1 252 ? 21.940 0.399 -17.114 1.00 98.44 252 ALA A CA 1
ATOM 1914 C C . ALA A 1 252 ? 22.988 -0.574 -17.682 1.00 98.44 252 ALA A C 1
ATOM 1916 O O . ALA A 1 252 ? 23.871 -0.158 -18.432 1.00 98.44 252 ALA A O 1
ATOM 1917 N N . ALA A 1 253 ? 22.846 -1.877 -17.414 1.00 98.25 253 ALA A N 1
ATOM 1918 C CA . ALA A 1 253 ? 23.729 -2.912 -17.949 1.00 98.25 253 ALA A CA 1
ATOM 1919 C C . ALA A 1 253 ? 23.674 -2.988 -19.485 1.00 98.25 253 ALA A C 1
ATOM 1921 O O . ALA A 1 253 ? 24.710 -2.932 -20.152 1.00 98.25 253 ALA A O 1
ATOM 1922 N N . ARG A 1 254 ? 22.470 -3.037 -20.071 1.00 98.12 254 ARG A N 1
ATOM 1923 C CA . ARG A 1 254 ? 22.284 -3.074 -21.532 1.00 98.12 254 ARG A CA 1
ATOM 1924 C C . ARG A 1 254 ? 22.775 -1.791 -22.205 1.00 98.12 254 ARG A C 1
ATOM 1926 O O . ARG A 1 254 ? 23.405 -1.861 -23.260 1.00 98.12 254 ARG A O 1
ATOM 1933 N N . LYS A 1 255 ? 22.539 -0.622 -21.597 1.00 97.62 255 LYS A N 1
ATOM 1934 C CA . LYS A 1 255 ? 23.111 0.650 -22.068 1.00 97.62 255 LYS A CA 1
ATOM 1935 C C . LYS A 1 255 ? 24.635 0.620 -22.037 1.00 97.62 255 LYS A C 1
ATOM 1937 O O . LYS A 1 255 ? 25.262 0.989 -23.028 1.00 97.62 255 LYS A O 1
ATOM 1942 N N . PHE A 1 256 ? 25.235 0.134 -20.950 1.00 98.06 256 PHE A N 1
ATOM 1943 C CA . PHE A 1 256 ? 26.686 0.021 -20.838 1.00 98.06 256 PHE A CA 1
ATOM 1944 C C . PHE A 1 256 ? 27.275 -0.904 -21.912 1.00 98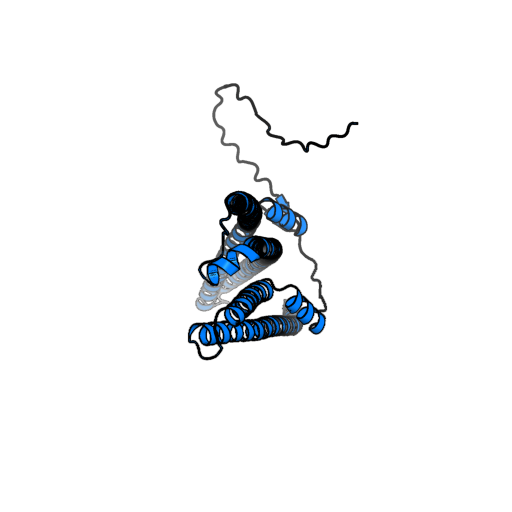.06 256 PHE A C 1
ATOM 1946 O O . PHE A 1 256 ? 28.283 -0.559 -22.528 1.00 98.06 256 PHE A O 1
ATOM 1953 N N . ASP A 1 257 ? 26.620 -2.022 -22.229 1.00 97.38 257 ASP A N 1
ATOM 1954 C CA . ASP A 1 257 ? 27.058 -2.916 -23.307 1.00 97.38 257 ASP A CA 1
ATOM 1955 C C . ASP A 1 257 ? 27.034 -2.264 -24.696 1.00 97.38 257 ASP A C 1
ATOM 1957 O O . ASP A 1 257 ? 27.897 -2.560 -25.529 1.00 97.38 257 ASP A O 1
ATOM 1961 N N . ILE A 1 258 ? 26.096 -1.348 -24.954 1.00 96.88 258 ILE A N 1
ATOM 1962 C CA . ILE A 1 258 ? 26.111 -0.520 -26.167 1.00 96.88 258 ILE A CA 1
ATOM 1963 C C . ILE A 1 258 ? 27.274 0.479 -26.098 1.00 96.88 258 ILE A C 1
ATOM 1965 O O . ILE A 1 258 ? 28.045 0.577 -27.055 1.00 96.88 258 ILE A O 1
ATOM 1969 N N . THR A 1 259 ? 27.468 1.157 -24.963 1.00 97.69 259 THR A N 1
ATOM 1970 C CA . THR A 1 259 ? 28.568 2.113 -24.750 1.00 97.69 259 THR A CA 1
ATOM 1971 C C . THR A 1 259 ? 29.938 1.487 -25.013 1.00 97.69 259 THR A C 1
ATOM 1973 O O . THR A 1 259 ? 30.743 2.098 -25.715 1.00 97.69 259 THR A O 1
ATOM 1976 N N . LYS A 1 260 ? 30.191 0.250 -24.552 1.00 97.44 260 LYS A N 1
ATOM 1977 C CA . LYS A 1 260 ? 31.452 -0.487 -24.792 1.00 97.44 260 LYS A CA 1
ATOM 1978 C C . LYS A 1 260 ? 31.800 -0.623 -26.276 1.00 97.44 260 LYS A C 1
ATOM 1980 O O . LYS A 1 260 ? 32.971 -0.680 -26.636 1.00 97.44 260 LYS A O 1
ATOM 1985 N N . ARG A 1 261 ? 30.786 -0.713 -27.142 1.00 96.06 261 ARG A N 1
ATOM 1986 C CA . ARG A 1 261 ? 30.965 -0.857 -28.597 1.00 96.06 261 ARG A CA 1
ATOM 1987 C C . ARG A 1 261 ? 31.239 0.484 -29.279 1.00 96.06 261 ARG A C 1
ATOM 1989 O O . ARG A 1 261 ? 31.833 0.501 -30.351 1.00 96.06 261 ARG A O 1
ATOM 1996 N N . TRP A 1 262 ? 30.779 1.583 -28.683 1.00 95.44 262 TRP A N 1
ATOM 1997 C CA . TRP A 1 262 ? 30.855 2.931 -29.254 1.00 95.44 262 TRP A CA 1
ATOM 1998 C C . TRP A 1 262 ? 32.074 3.713 -28.767 1.00 95.44 262 TRP A C 1
ATOM 2000 O O . TRP A 1 262 ? 32.616 4.527 -29.512 1.00 95.44 262 TRP A O 1
ATOM 2010 N N . TYR A 1 263 ? 32.512 3.467 -27.533 1.00 96.62 263 TYR A N 1
ATOM 2011 C CA . TYR A 1 263 ? 33.554 4.248 -26.885 1.00 96.62 263 TYR A CA 1
ATOM 2012 C C . TYR A 1 263 ? 34.649 3.357 -26.287 1.00 96.62 263 TYR A C 1
ATOM 2014 O O . TYR A 1 263 ? 34.339 2.383 -25.600 1.00 96.62 263 TYR A O 1
ATOM 2022 N N . PRO A 1 264 ? 35.935 3.704 -26.481 1.00 96.44 264 PRO A N 1
ATOM 2023 C CA . PRO A 1 264 ? 37.035 3.058 -25.775 1.00 96.44 264 PRO A CA 1
ATOM 2024 C C . PRO A 1 264 ? 36.952 3.252 -24.258 1.00 96.44 264 PRO A C 1
ATOM 2026 O O . PRO A 1 264 ? 36.457 4.274 -23.776 1.00 96.44 264 PRO A O 1
ATOM 2029 N N . GLU A 1 265 ? 37.546 2.321 -23.512 1.00 95.62 265 GLU A N 1
ATOM 2030 C CA . GLU A 1 265 ? 37.524 2.310 -22.043 1.00 95.62 265 GLU A CA 1
ATOM 2031 C C . GLU A 1 265 ? 38.049 3.603 -21.396 1.00 95.62 265 GLU A C 1
ATOM 2033 O O . GLU A 1 265 ? 37.554 4.032 -20.358 1.00 95.62 265 GLU A O 1
ATOM 2038 N N . ILE A 1 266 ? 39.031 4.259 -22.017 1.00 95.75 266 ILE A N 1
ATOM 2039 C CA . ILE A 1 266 ? 39.655 5.479 -21.480 1.00 95.75 266 ILE A CA 1
ATOM 2040 C C . ILE A 1 266 ? 38.730 6.711 -21.507 1.00 95.75 266 ILE A C 1
ATOM 2042 O O . ILE A 1 266 ? 39.067 7.757 -20.956 1.00 95.75 266 ILE A O 1
ATOM 2046 N N . THR A 1 267 ? 37.578 6.630 -22.172 1.00 97.44 267 THR A N 1
ATOM 2047 C CA . THR A 1 267 ? 36.677 7.776 -22.343 1.00 97.44 267 THR A CA 1
ATOM 2048 C C . THR A 1 267 ? 35.805 8.033 -21.113 1.00 97.44 267 THR A C 1
ATOM 2050 O O . THR A 1 267 ? 35.426 7.114 -20.384 1.00 97.44 267 THR A O 1
ATOM 2053 N N . TYR A 1 268 ? 35.409 9.295 -20.916 1.00 97.25 268 TYR A N 1
ATOM 2054 C CA . TYR A 1 268 ? 34.463 9.664 -19.859 1.00 97.25 268 TYR A CA 1
ATOM 2055 C C . TYR A 1 268 ? 33.098 8.993 -20.042 1.00 97.25 268 TYR A C 1
ATOM 2057 O O . TYR A 1 268 ? 32.478 8.609 -19.057 1.00 97.25 268 TYR A O 1
ATOM 2065 N N . GLN A 1 269 ? 32.647 8.818 -21.287 1.00 95.50 269 GLN A N 1
ATOM 2066 C CA . GLN A 1 269 ? 31.382 8.157 -21.606 1.00 95.50 269 GLN A CA 1
ATOM 2067 C C . GLN A 1 269 ? 31.389 6.696 -21.152 1.00 95.50 269 GLN A C 1
ATOM 2069 O O . GLN A 1 269 ? 30.440 6.251 -20.510 1.00 95.50 269 GLN A O 1
ATOM 2074 N N . TYR A 1 270 ? 32.474 5.967 -21.437 1.00 97.69 270 TYR A N 1
ATOM 2075 C CA . TYR A 1 270 ? 32.631 4.590 -20.981 1.00 97.69 270 TYR A CA 1
ATOM 2076 C C . TYR A 1 270 ? 32.624 4.512 -19.456 1.00 97.69 270 TYR A C 1
ATOM 2078 O O . TYR A 1 270 ? 31.816 3.785 -18.885 1.00 97.69 270 TYR A O 1
ATOM 2086 N N . LYS A 1 271 ? 33.502 5.279 -18.794 1.00 97.81 271 LYS A N 1
ATOM 2087 C CA . LYS A 1 271 ? 33.646 5.224 -17.332 1.00 97.81 271 LYS A CA 1
ATOM 2088 C C . LYS A 1 271 ? 32.376 5.671 -16.610 1.00 97.81 271 LYS A C 1
ATOM 2090 O O . LYS A 1 271 ? 32.013 5.076 -15.604 1.00 97.81 271 LYS A O 1
ATOM 2095 N N . GLY A 1 272 ? 31.665 6.665 -17.143 1.00 97.44 272 GLY A N 1
ATOM 2096 C CA . GLY A 1 272 ? 30.366 7.088 -16.621 1.00 97.44 272 GLY A CA 1
ATOM 2097 C C . GLY A 1 272 ? 29.331 5.963 -16.655 1.00 97.44 272 GLY A C 1
ATOM 2098 O O . GLY A 1 272 ? 28.737 5.659 -15.625 1.00 97.44 272 GLY A O 1
ATOM 2099 N N . ALA A 1 273 ? 29.169 5.301 -17.804 1.00 97.38 273 ALA A N 1
ATOM 2100 C CA . ALA A 1 273 ? 28.234 4.184 -17.946 1.00 97.38 273 ALA A CA 1
ATOM 2101 C C . ALA A 1 273 ? 28.643 2.951 -17.114 1.00 97.38 273 ALA A C 1
ATOM 2103 O O . ALA A 1 273 ? 27.777 2.251 -16.594 1.00 97.38 273 ALA A O 1
ATOM 2104 N N . GLU A 1 274 ? 29.948 2.704 -16.950 1.00 97.88 274 GLU A N 1
ATOM 2105 C CA . GLU A 1 274 ? 30.482 1.657 -16.067 1.00 97.88 274 GLU A CA 1
ATOM 2106 C C . GLU A 1 274 ? 30.078 1.902 -14.607 1.00 97.88 274 GLU A C 1
ATOM 2108 O O . GLU A 1 274 ? 29.533 1.013 -13.951 1.00 97.88 274 GLU A O 1
ATOM 2113 N N . TYR A 1 275 ? 30.285 3.125 -14.105 1.00 98.25 275 TYR A N 1
ATOM 2114 C CA . TYR A 1 275 ? 29.885 3.489 -12.747 1.00 98.25 275 TYR A CA 1
ATOM 2115 C C . TYR A 1 275 ? 28.370 3.491 -12.561 1.00 98.25 275 TYR A C 1
ATOM 2117 O O . TYR A 1 275 ? 27.898 3.093 -11.498 1.00 98.25 275 TYR A O 1
ATOM 2125 N N . GLU A 1 276 ? 27.598 3.903 -13.567 1.00 97.88 276 GLU A N 1
ATOM 2126 C CA . GLU A 1 276 ? 26.137 3.846 -13.513 1.00 97.88 276 GLU A CA 1
ATOM 2127 C C . GLU A 1 276 ? 25.642 2.398 -13.391 1.00 97.88 276 GLU A C 1
ATOM 2129 O O . GLU A 1 276 ? 24.866 2.095 -12.483 1.00 97.88 276 GLU A O 1
ATOM 2134 N N . ALA A 1 277 ? 26.145 1.487 -14.231 1.00 98.12 277 ALA A N 1
ATOM 2135 C CA . ALA A 1 277 ? 25.796 0.068 -14.170 1.00 98.12 277 ALA A CA 1
ATOM 2136 C C . ALA A 1 277 ? 26.161 -0.556 -12.813 1.00 98.12 277 ALA A C 1
ATOM 2138 O O . ALA A 1 277 ? 25.323 -1.220 -12.200 1.00 98.12 277 ALA A O 1
ATOM 2139 N N . LEU A 1 278 ? 27.368 -0.273 -12.305 1.00 98.25 278 LEU A N 1
ATOM 2140 C CA . LEU A 1 278 ? 27.807 -0.735 -10.986 1.00 98.25 278 LEU A CA 1
ATOM 2141 C C . LEU A 1 278 ? 26.930 -0.168 -9.862 1.00 98.25 278 LEU A C 1
ATOM 2143 O O . LEU A 1 278 ? 26.562 -0.884 -8.935 1.00 98.25 278 LEU A O 1
ATOM 2147 N N . THR A 1 279 ? 26.555 1.109 -9.947 1.00 98.56 279 THR A N 1
ATOM 2148 C CA . THR A 1 279 ? 25.678 1.738 -8.951 1.00 98.56 279 THR A CA 1
ATOM 2149 C C . THR A 1 279 ? 24.328 1.028 -8.900 1.00 98.56 279 THR A C 1
ATOM 2151 O O . THR A 1 279 ? 23.856 0.701 -7.814 1.00 98.56 279 THR A O 1
ATOM 2154 N N . LYS A 1 280 ? 23.720 0.723 -10.055 1.00 98.44 280 LYS A N 1
ATOM 2155 C CA . LYS A 1 280 ? 22.429 0.021 -10.096 1.00 98.44 280 LYS A CA 1
ATOM 2156 C C . LYS A 1 280 ? 22.506 -1.430 -9.620 1.00 98.44 280 LYS A C 1
ATOM 2158 O O . LYS A 1 280 ? 21.559 -1.919 -9.008 1.00 98.44 280 LYS A O 1
ATOM 2163 N N . GLU A 1 281 ? 23.631 -2.105 -9.830 1.00 97.69 281 GLU A N 1
ATOM 2164 C CA . GLU A 1 281 ? 23.885 -3.435 -9.263 1.00 97.69 281 GLU A CA 1
ATOM 2165 C C . GLU A 1 281 ? 23.965 -3.411 -7.726 1.00 97.69 281 GLU A C 1
ATOM 2167 O O . GLU A 1 281 ? 23.375 -4.258 -7.044 1.00 97.69 281 GLU A O 1
ATOM 2172 N N . LEU A 1 282 ? 24.635 -2.401 -7.166 1.00 98.38 282 LEU A N 1
ATOM 2173 C CA . LEU A 1 282 ? 24.703 -2.202 -5.719 1.00 98.38 282 LEU A CA 1
ATOM 2174 C C . LEU A 1 282 ? 23.335 -1.827 -5.129 1.00 98.38 282 LEU A C 1
ATOM 2176 O O . LEU A 1 282 ? 22.957 -2.375 -4.095 1.00 98.38 282 LEU A O 1
ATOM 2180 N N . GLU A 1 283 ? 22.564 -0.964 -5.800 1.00 98.38 283 GLU A N 1
ATOM 2181 C CA . GLU A 1 283 ? 21.186 -0.626 -5.406 1.00 98.38 283 GLU A CA 1
ATOM 2182 C C . GLU A 1 283 ? 20.278 -1.869 -5.369 1.00 98.38 283 GLU A C 1
ATOM 2184 O O . GLU A 1 283 ? 19.478 -2.016 -4.444 1.00 98.38 283 GLU A O 1
ATOM 2189 N N . LEU A 1 284 ? 20.414 -2.794 -6.329 1.00 98.12 284 LEU A N 1
ATOM 2190 C CA . LEU A 1 284 ? 19.664 -4.055 -6.330 1.00 98.12 284 LEU A CA 1
ATOM 2191 C C . LEU A 1 284 ? 20.033 -4.935 -5.131 1.00 98.12 284 LEU A C 1
ATOM 2193 O O . LEU A 1 284 ? 19.154 -5.502 -4.477 1.00 98.12 284 LEU A O 1
ATOM 2197 N N . THR A 1 285 ? 21.325 -5.044 -4.829 1.00 97.94 285 THR A N 1
ATOM 2198 C CA . THR A 1 285 ? 21.809 -5.824 -3.681 1.00 97.94 285 THR A CA 1
ATOM 2199 C C . THR A 1 285 ? 21.285 -5.250 -2.364 1.00 97.94 285 THR A C 1
ATOM 2201 O O . THR A 1 285 ? 20.752 -5.990 -1.537 1.00 97.94 285 THR A O 1
ATOM 2204 N N . ASP A 1 286 ? 21.362 -3.931 -2.196 1.00 98.19 286 ASP A N 1
ATOM 2205 C CA . ASP A 1 286 ? 20.829 -3.225 -1.030 1.00 98.19 286 ASP A CA 1
ATOM 2206 C C . ASP A 1 286 ? 19.305 -3.393 -0.898 1.00 98.19 286 ASP A C 1
ATOM 2208 O O . ASP A 1 286 ? 18.803 -3.683 0.189 1.00 98.19 286 ASP A O 1
ATOM 2212 N N . MET A 1 287 ? 18.555 -3.306 -2.004 1.00 98.31 287 MET A N 1
ATOM 2213 C CA . MET A 1 287 ? 17.102 -3.509 -1.989 1.00 98.31 287 MET A CA 1
ATOM 2214 C C . MET A 1 287 ? 16.716 -4.918 -1.522 1.00 98.31 287 MET A C 1
ATOM 2216 O O . MET A 1 287 ? 15.786 -5.073 -0.731 1.00 98.31 287 MET A O 1
ATOM 2220 N N . ARG A 1 288 ? 17.454 -5.952 -1.944 1.00 97.81 288 ARG A N 1
ATOM 2221 C CA . ARG A 1 288 ? 17.224 -7.331 -1.480 1.00 97.81 288 ARG A CA 1
ATOM 2222 C C . ARG A 1 288 ? 17.419 -7.462 0.031 1.00 97.81 288 ARG A C 1
ATOM 2224 O O . ARG A 1 288 ? 16.571 -8.046 0.701 1.00 97.81 288 ARG A O 1
ATOM 2231 N N . ILE A 1 289 ? 18.487 -6.869 0.567 1.00 97.69 289 ILE A N 1
ATOM 2232 C CA . ILE A 1 289 ? 18.767 -6.862 2.011 1.00 97.69 289 ILE A CA 1
ATOM 2233 C C . ILE A 1 289 ? 17.663 -6.120 2.774 1.00 97.69 289 ILE A C 1
ATOM 2235 O O . ILE A 1 289 ? 17.215 -6.590 3.822 1.00 97.69 289 ILE A O 1
ATOM 2239 N N . LYS A 1 290 ? 17.189 -4.982 2.252 1.00 97.81 290 LYS A N 1
ATOM 2240 C CA . LYS A 1 290 ? 16.091 -4.211 2.856 1.00 97.81 290 LYS A CA 1
ATOM 2241 C C . LYS A 1 290 ? 14.797 -5.014 2.938 1.00 97.81 290 LYS A C 1
ATOM 2243 O O . LYS A 1 290 ? 14.184 -5.041 4.003 1.00 97.81 290 LYS A O 1
ATOM 2248 N N . VAL A 1 291 ? 14.406 -5.684 1.852 1.00 97.19 291 VAL A N 1
ATOM 2249 C CA . VAL A 1 291 ? 13.205 -6.535 1.828 1.00 97.19 291 VAL A CA 1
ATOM 2250 C C . VAL A 1 291 ? 13.331 -7.681 2.829 1.00 97.19 291 VAL A C 1
ATOM 2252 O O . VAL A 1 291 ? 12.434 -7.866 3.649 1.00 97.19 291 VAL A O 1
ATOM 2255 N N . GLU A 1 292 ? 14.456 -8.400 2.837 1.00 96.69 292 GLU A N 1
ATOM 2256 C CA . GLU A 1 292 ? 14.685 -9.485 3.799 1.00 96.69 292 GLU A CA 1
ATOM 2257 C C . GLU A 1 292 ? 14.625 -8.988 5.251 1.00 96.69 292 GLU A C 1
ATOM 2259 O O . GLU A 1 292 ? 13.941 -9.576 6.092 1.00 96.69 292 GLU A O 1
ATOM 2264 N N . THR A 1 293 ? 15.298 -7.874 5.547 1.00 96.88 293 THR A N 1
ATOM 2265 C CA . THR A 1 293 ? 15.300 -7.275 6.888 1.00 96.88 293 THR A CA 1
ATOM 2266 C C . THR A 1 293 ? 13.887 -6.879 7.319 1.00 96.88 293 THR A C 1
ATOM 2268 O O . THR A 1 293 ? 13.514 -7.093 8.473 1.00 96.88 293 THR A O 1
ATOM 2271 N N . GLY A 1 294 ? 13.080 -6.348 6.393 1.00 95.69 294 GLY A N 1
ATOM 2272 C CA . GLY A 1 294 ? 11.674 -6.020 6.627 1.00 95.69 294 GLY A CA 1
ATOM 2273 C C . GLY A 1 294 ? 10.846 -7.243 7.022 1.00 95.69 294 GLY A C 1
ATOM 2274 O O . GLY A 1 294 ? 10.189 -7.217 8.060 1.00 95.69 294 GLY A O 1
ATOM 2275 N N . VAL A 1 295 ? 10.946 -8.336 6.257 1.00 94.75 295 VAL A N 1
ATOM 2276 C CA . VAL A 1 295 ? 10.230 -9.595 6.540 1.00 94.75 295 VAL A CA 1
ATOM 2277 C C . VAL A 1 295 ? 10.616 -10.154 7.907 1.00 94.75 295 VAL A C 1
ATOM 2279 O O . VAL A 1 295 ? 9.745 -10.457 8.723 1.00 94.75 295 VAL A O 1
ATOM 2282 N N . ARG A 1 296 ? 11.920 -10.241 8.195 1.00 94.94 296 ARG A N 1
ATOM 2283 C CA . ARG A 1 296 ? 12.414 -10.745 9.487 1.00 94.94 296 ARG A CA 1
ATOM 2284 C C . ARG A 1 296 ? 11.949 -9.867 10.655 1.00 94.94 296 ARG A C 1
ATOM 2286 O O . ARG A 1 296 ? 11.585 -10.388 11.705 1.00 94.94 296 ARG A O 1
ATOM 2293 N N . SER A 1 297 ? 11.914 -8.546 10.472 1.00 94.88 297 SER A N 1
ATOM 2294 C CA . SER A 1 297 ? 11.406 -7.607 11.479 1.00 94.88 297 SER A CA 1
ATOM 2295 C C . SER A 1 297 ? 9.916 -7.825 11.768 1.00 94.88 297 SER A C 1
ATOM 2297 O O . SER A 1 297 ? 9.536 -7.973 12.929 1.00 94.88 297 SER A O 1
ATOM 2299 N N . SER A 1 298 ? 9.076 -7.922 10.731 1.00 91.38 298 SER A N 1
ATOM 2300 C CA . SER A 1 298 ? 7.639 -8.187 10.887 1.00 91.38 298 SER A CA 1
ATOM 2301 C C . SER A 1 298 ? 7.360 -9.545 11.537 1.00 91.38 298 SER A C 1
ATOM 2303 O O . SER A 1 298 ? 6.478 -9.644 12.386 1.00 91.38 298 SER A O 1
ATOM 2305 N N . TYR A 1 299 ? 8.146 -10.574 11.211 1.00 91.56 299 TYR A N 1
ATOM 2306 C CA . TYR A 1 299 ? 8.048 -11.881 11.862 1.00 91.56 299 TYR A CA 1
ATOM 2307 C C . TYR A 1 299 ? 8.367 -11.807 13.363 1.00 91.56 299 TYR A C 1
ATOM 2309 O O . TYR A 1 299 ? 7.624 -12.329 14.190 1.00 91.56 299 TYR A O 1
ATOM 2317 N N . ASN A 1 300 ? 9.424 -11.086 13.744 1.00 90.44 300 ASN A N 1
ATOM 2318 C CA . ASN A 1 300 ? 9.761 -10.897 15.156 1.00 90.44 300 ASN A CA 1
ATOM 2319 C C . ASN A 1 300 ? 8.686 -10.096 15.912 1.00 90.44 300 ASN A C 1
ATOM 2321 O O . ASN A 1 300 ? 8.417 -10.381 17.077 1.00 90.44 300 ASN A O 1
ATOM 2325 N N . GLN A 1 301 ? 8.051 -9.116 15.261 1.00 90.81 301 GLN A N 1
ATOM 2326 C CA . GLN A 1 301 ? 6.919 -8.382 15.839 1.00 90.81 301 GLN A CA 1
ATOM 2327 C C . GLN A 1 301 ? 5.709 -9.293 16.073 1.00 90.81 301 GLN A C 1
ATOM 2329 O O . GLN A 1 301 ? 5.068 -9.186 17.117 1.00 90.81 301 GLN A O 1
ATOM 2334 N N . LEU A 1 302 ? 5.428 -10.210 15.143 1.00 87.62 302 LEU A N 1
ATOM 2335 C CA . LEU A 1 302 ? 4.384 -11.219 15.310 1.00 87.62 302 LEU A CA 1
ATOM 2336 C C . LEU A 1 302 ? 4.679 -12.134 16.506 1.00 87.62 302 LEU A C 1
ATOM 2338 O O . LEU A 1 302 ? 3.805 -12.318 17.349 1.00 87.62 302 LEU A O 1
ATOM 2342 N N . LEU A 1 303 ? 5.901 -12.667 16.614 1.00 86.56 303 LEU A N 1
ATOM 2343 C CA . LEU A 1 303 ? 6.291 -13.510 17.751 1.00 86.56 303 LEU A CA 1
ATOM 2344 C C . LEU A 1 303 ? 6.131 -12.773 19.086 1.00 86.56 303 LEU A C 1
ATOM 2346 O O . LEU A 1 303 ? 5.544 -13.314 20.019 1.00 86.56 303 LEU A O 1
ATOM 2350 N N . ALA A 1 304 ? 6.577 -11.517 19.158 1.00 88.00 304 ALA A N 1
ATOM 2351 C CA . ALA A 1 304 ? 6.417 -10.698 20.356 1.00 88.00 304 ALA A CA 1
ATOM 2352 C C . ALA A 1 304 ? 4.937 -10.459 20.713 1.00 88.00 304 ALA A C 1
ATOM 2354 O O . ALA A 1 304 ? 4.582 -10.459 21.891 1.00 88.00 304 ALA A O 1
ATOM 2355 N N . ALA A 1 305 ? 4.065 -10.272 19.716 1.00 85.75 305 ALA A N 1
ATOM 2356 C CA . ALA A 1 305 ? 2.626 -10.134 19.936 1.00 85.75 305 ALA A CA 1
ATOM 2357 C C . ALA A 1 305 ? 1.986 -11.445 20.434 1.00 85.75 305 ALA A C 1
ATOM 2359 O O . ALA A 1 305 ? 1.163 -11.407 21.347 1.00 85.75 305 ALA A O 1
ATOM 2360 N N . LEU A 1 306 ? 2.398 -12.599 19.893 1.00 82.44 306 LEU A N 1
ATOM 2361 C CA . LEU A 1 306 ? 1.939 -13.920 20.344 1.00 82.44 306 LEU A CA 1
ATOM 2362 C C . LEU A 1 306 ? 2.367 -14.212 21.789 1.00 82.44 306 LEU A C 1
ATOM 2364 O O . LEU A 1 306 ? 1.561 -14.686 22.587 1.00 82.44 306 LEU A O 1
ATOM 2368 N N . GLU A 1 307 ? 3.604 -13.880 22.160 1.00 84.25 307 GLU A N 1
ATOM 2369 C CA . GLU A 1 307 ? 4.084 -14.037 23.539 1.00 84.25 307 GLU A CA 1
ATOM 2370 C C . GLU A 1 307 ? 3.307 -13.167 24.539 1.00 84.25 307 GLU A C 1
ATOM 2372 O O . GLU A 1 307 ? 3.101 -13.578 25.682 1.00 84.25 307 GLU A O 1
ATOM 2377 N N . GLN A 1 308 ? 2.842 -11.985 24.122 1.00 85.00 308 GLN A N 1
ATOM 2378 C CA . GLN A 1 308 ? 2.024 -11.094 24.953 1.00 85.00 308 GLN A CA 1
ATOM 2379 C C . GLN A 1 308 ? 0.570 -11.559 25.110 1.00 85.00 308 GLN A C 1
ATOM 2381 O O . GLN A 1 308 ? -0.095 -11.128 26.056 1.00 85.00 308 GLN A O 1
ATOM 2386 N N . LEU A 1 309 ? 0.083 -12.451 24.242 1.00 80.69 309 LEU A N 1
ATOM 2387 C CA . LEU A 1 309 ? -1.291 -12.947 24.295 1.00 80.69 309 LEU A CA 1
ATOM 2388 C C . LEU A 1 309 ? -1.542 -13.778 25.562 1.00 80.69 309 LEU A C 1
ATOM 2390 O O . LEU A 1 309 ? -2.507 -13.526 26.278 1.00 80.69 309 LEU A O 1
ATOM 2394 N N . SER A 1 310 ? -0.630 -14.693 25.909 1.00 78.25 310 SER A N 1
ATOM 2395 C CA . SER A 1 310 ? -0.812 -15.573 27.075 1.00 78.25 310 SER A CA 1
ATOM 2396 C C . SER A 1 310 ? -0.902 -14.817 28.418 1.00 78.25 310 SER A C 1
ATOM 2398 O O . SER A 1 310 ? -1.783 -15.133 29.221 1.00 78.25 310 SER A O 1
ATOM 2400 N N . PRO A 1 311 ? -0.051 -13.812 28.715 1.00 82.12 311 PRO A N 1
ATOM 2401 C CA . PRO A 1 311 ? -0.233 -12.961 29.891 1.00 82.12 311 PRO A CA 1
ATOM 2402 C C . PRO A 1 311 ? -1.557 -12.189 29.897 1.00 82.12 311 PRO A C 1
ATOM 2404 O O . PRO A 1 311 ? -2.146 -12.030 30.964 1.00 82.12 311 PRO A O 1
ATOM 2407 N N . ALA A 1 312 ? -2.019 -11.713 28.736 1.00 77.44 312 ALA A N 1
ATOM 2408 C CA . ALA A 1 312 ? -3.278 -10.981 28.629 1.00 77.44 312 ALA A CA 1
ATOM 2409 C C . ALA A 1 312 ? -4.487 -11.884 28.923 1.00 77.44 312 ALA A C 1
ATOM 2411 O O . ALA A 1 312 ? -5.359 -11.488 29.690 1.00 77.44 312 ALA A O 1
ATOM 2412 N N . GLU A 1 313 ? -4.500 -13.111 28.395 1.00 81.06 313 GLU A N 1
ATOM 2413 C CA . GLU A 1 313 ? -5.537 -14.115 28.679 1.00 81.06 313 GLU A CA 1
ATOM 2414 C C . GLU A 1 313 ? -5.625 -14.427 30.177 1.00 81.06 313 GLU A C 1
ATOM 2416 O O . GLU A 1 313 ? -6.705 -14.376 30.762 1.00 81.06 313 GLU A O 1
ATOM 2421 N N . ARG A 1 314 ? -4.478 -14.648 30.834 1.00 77.94 314 ARG A N 1
ATOM 2422 C CA . ARG A 1 314 ? -4.442 -14.884 32.287 1.00 77.94 314 ARG A CA 1
ATOM 2423 C C . ARG A 1 314 ? -4.928 -13.682 33.092 1.00 77.94 314 ARG A C 1
ATOM 2425 O O . ARG A 1 314 ? -5.533 -13.864 34.141 1.00 77.94 314 ARG A O 1
ATOM 2432 N N . ALA A 1 315 ? -4.641 -12.461 32.643 1.00 79.12 315 ALA A N 1
ATOM 2433 C CA . ALA A 1 315 ? -5.111 -11.257 33.324 1.00 79.12 315 ALA A CA 1
ATOM 2434 C C . ALA A 1 315 ? -6.641 -11.113 33.245 1.00 79.12 315 ALA A C 1
ATOM 2436 O O . ALA A 1 315 ? -7.248 -10.647 34.207 1.00 79.12 315 ALA A O 1
ATOM 2437 N N . VAL A 1 316 ? -7.257 -11.535 32.133 1.00 80.88 316 VAL A N 1
ATOM 2438 C CA . VAL A 1 316 ? -8.722 -11.590 31.989 1.00 80.88 316 VAL A CA 1
ATOM 2439 C C . VAL A 1 316 ? -9.312 -12.654 32.914 1.00 80.88 316 VAL A C 1
ATOM 2441 O O . VAL A 1 316 ? -10.202 -12.328 33.691 1.00 80.88 316 VAL A O 1
ATOM 2444 N N . GLU A 1 317 ? -8.762 -13.873 32.914 1.00 81.12 317 GLU A N 1
ATOM 2445 C CA . GLU A 1 317 ? -9.206 -14.966 33.798 1.00 81.12 317 GLU A CA 1
ATOM 2446 C C . GLU A 1 317 ? -9.149 -14.552 35.282 1.00 81.12 317 GLU A C 1
ATOM 2448 O O . GLU A 1 317 ? -10.118 -14.701 36.020 1.00 81.12 317 GLU A O 1
ATOM 2453 N N . GLN A 1 318 ? -8.053 -13.914 35.707 1.00 77.69 318 GLN A N 1
ATOM 2454 C CA . GLN A 1 318 ? -7.908 -13.397 37.074 1.00 77.69 318 GLN A CA 1
ATOM 2455 C C . GLN A 1 318 ? -8.900 -12.279 37.416 1.00 77.69 318 GLN A C 1
ATOM 2457 O O . GLN A 1 318 ? -9.301 -12.150 38.573 1.00 77.69 318 GLN A O 1
ATOM 2462 N N . ALA A 1 319 ? -9.263 -11.439 36.445 1.00 74.75 319 ALA A N 1
ATOM 2463 C CA . ALA A 1 319 ? -10.239 -10.375 36.652 1.00 74.75 319 ALA A CA 1
ATOM 2464 C C . ALA A 1 319 ? -11.666 -10.930 36.772 1.00 74.75 319 ALA A C 1
ATOM 2466 O O . ALA A 1 319 ? -12.435 -10.420 37.583 1.00 74.75 319 ALA A O 1
ATOM 2467 N N . GLU A 1 320 ? -12.000 -11.982 36.019 1.00 77.38 320 GLU A N 1
ATOM 2468 C CA . GLU A 1 320 ? -13.287 -12.683 36.111 1.00 77.38 320 GLU A CA 1
ATOM 2469 C C . GLU A 1 320 ? -13.444 -13.425 37.447 1.00 77.38 320 GLU A C 1
ATOM 2471 O O . GLU A 1 320 ? -14.513 -13.380 38.046 1.00 77.38 320 GLU A O 1
ATOM 2476 N N . GLU A 1 321 ? -12.381 -14.053 37.961 1.00 78.38 321 GLU A N 1
ATOM 2477 C CA . GLU A 1 321 ? -12.398 -14.725 39.273 1.00 78.38 321 GLU A CA 1
ATOM 2478 C C . GLU A 1 321 ? -12.528 -13.760 40.468 1.00 78.38 321 GLU A C 1
ATOM 2480 O O . GLU A 1 321 ? -12.889 -14.179 41.570 1.00 78.38 321 GLU A O 1
ATOM 2485 N N . ALA A 1 322 ? -12.201 -12.478 40.278 1.00 63.09 322 ALA A N 1
ATOM 2486 C CA . ALA A 1 322 ? -12.213 -11.460 41.328 1.00 63.09 322 ALA A CA 1
ATOM 2487 C C . ALA A 1 322 ? -13.553 -10.706 41.471 1.00 63.09 322 ALA A C 1
ATOM 2489 O O . ALA A 1 322 ? -13.684 -9.911 42.410 1.00 63.09 322 ALA A O 1
ATOM 2490 N N . GLN A 1 323 ? -14.511 -10.926 40.560 1.00 55.53 323 GLN A N 1
ATOM 2491 C CA . GLN A 1 323 ? -15.865 -10.343 40.568 1.00 55.53 323 GLN A CA 1
ATOM 2492 C C . GLN A 1 323 ? -16.873 -11.219 41.325 1.00 55.53 323 GLN A C 1
ATOM 2494 O O . GLN A 1 323 ? -17.763 -10.630 41.986 1.00 55.53 323 GLN A O 1
#

Radius of gyration: 32.53 Å; chains: 1; bounding box: 88×37×110 Å